Protein AF-A0A0G4HPF3-F1 (afdb_monomer_lite)

Secondary structure (DSSP, 8-state):
--------PPPHHHHHHHHHHHHT----TT--TTSTT-SHHHHHHHHHHHHHHHHTT---S-----PPPHHHHHHS-EEEEE-TTSS-EEEEETTT--EESSPPTT-PPPPTTSSSSSSS-----PPPEEGGGHHHHHHHHHHTT-EEEEEE-HHHHHHHHHHHHHHEEEEE-HHHHHHHHHHS--HHHHHHHHHHHHHHHHHHT-EEEEE--SS---IIIIISSTTTTTTS-GGGGSTTTTTT-HHHHHHH--GGG-BTTB----TT-EEEEEEETTS-HHHHHHHSTTGGGEEEEEEE--

Organism: NCBI:txid1169474

Structure (mmCIF, N/CA/C/O backbone):
data_AF-A0A0G4HPF3-F1
#
_entry.id   AF-A0A0G4HPF3-F1
#
loop_
_atom_site.group_PDB
_atom_site.id
_atom_site.type_symbol
_atom_site.label_atom_id
_atom_site.label_alt_id
_atom_site.label_comp_id
_atom_site.label_asym_id
_atom_site.label_entity_id
_atom_site.label_seq_id
_atom_site.pdbx_PDB_ins_code
_atom_site.Cartn_x
_atom_site.Cartn_y
_atom_site.Cartn_z
_atom_site.occupancy
_atom_site.B_iso_or_equiv
_atom_site.auth_seq_id
_atom_site.auth_comp_id
_atom_site.auth_asym_id
_atom_site.auth_atom_id
_atom_site.pdbx_PDB_model_num
ATOM 1 N N . MET A 1 1 ? 5.759 8.333 32.193 1.00 39.56 1 MET A N 1
ATOM 2 C CA . MET A 1 1 ? 6.885 7.792 32.974 1.00 39.56 1 MET A CA 1
ATOM 3 C C . MET A 1 1 ? 7.576 6.795 32.072 1.00 39.56 1 MET A C 1
ATOM 5 O O . MET A 1 1 ? 6.960 5.796 31.736 1.00 39.56 1 MET A O 1
ATOM 9 N N . ALA A 1 2 ? 8.732 7.171 31.527 1.00 43.84 2 ALA A N 1
ATOM 10 C CA . ALA A 1 2 ? 9.546 6.291 30.699 1.00 43.84 2 ALA A CA 1
ATOM 11 C C . ALA A 1 2 ? 10.399 5.449 31.649 1.00 43.84 2 ALA A C 1
ATOM 13 O O . ALA A 1 2 ? 11.122 6.020 32.467 1.00 43.84 2 ALA A O 1
ATOM 14 N N . ASP A 1 3 ? 10.252 4.129 31.584 1.00 49.78 3 ASP A N 1
ATOM 15 C CA . ASP A 1 3 ? 11.108 3.207 32.318 1.00 49.78 3 ASP A CA 1
ATOM 16 C C . ASP A 1 3 ? 12.519 3.314 31.744 1.00 49.78 3 ASP A C 1
ATOM 18 O O . ASP A 1 3 ? 12.764 3.006 30.580 1.00 49.78 3 ASP A O 1
ATOM 22 N N . ALA A 1 4 ? 13.431 3.834 32.560 1.00 57.44 4 ALA A N 1
ATOM 23 C CA . ALA A 1 4 ? 14.849 3.846 32.261 1.00 57.44 4 ALA A CA 1
ATOM 24 C C . ALA A 1 4 ? 15.341 2.393 32.243 1.00 57.44 4 ALA A C 1
ATOM 26 O O . ALA A 1 4 ? 15.342 1.723 33.280 1.00 57.44 4 ALA A O 1
ATOM 27 N N . GLU A 1 5 ? 15.732 1.908 31.063 1.00 59.72 5 GLU A N 1
ATOM 28 C CA . GLU A 1 5 ? 16.487 0.667 30.919 1.00 59.72 5 GLU A CA 1
ATOM 29 C C . GLU A 1 5 ? 17.757 0.795 31.761 1.00 59.72 5 GLU A C 1
ATOM 31 O O . GLU A 1 5 ? 18.614 1.639 31.513 1.00 59.72 5 GLU A O 1
ATOM 36 N N . LYS A 1 6 ? 17.829 0.008 32.835 1.00 66.44 6 LYS A N 1
ATOM 37 C CA . LYS A 1 6 ? 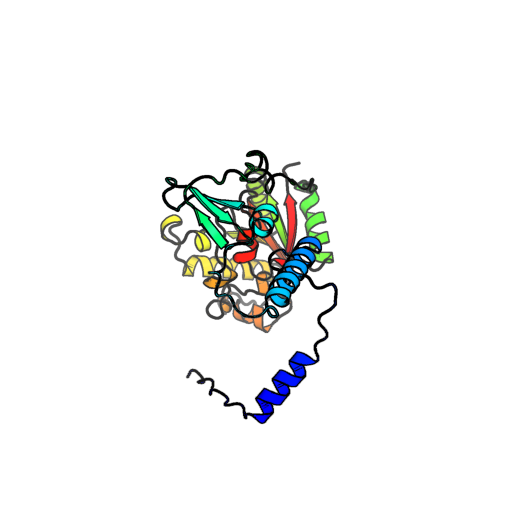19.027 -0.078 33.661 1.00 66.44 6 LYS A CA 1
ATOM 38 C C . LYS A 1 6 ? 20.061 -0.884 32.892 1.00 66.44 6 LYS A C 1
ATOM 40 O O . LYS A 1 6 ? 19.825 -2.062 32.618 1.00 66.44 6 LYS A O 1
ATOM 45 N N . ASP A 1 7 ? 21.188 -0.249 32.595 1.00 69.50 7 ASP A N 1
ATOM 46 C CA . ASP A 1 7 ? 22.378 -0.903 32.067 1.00 69.50 7 ASP A CA 1
ATOM 47 C C . ASP A 1 7 ? 22.740 -2.090 32.960 1.00 69.50 7 ASP A C 1
ATOM 49 O O . ASP A 1 7 ? 23.009 -1.956 34.157 1.00 69.50 7 ASP A O 1
ATOM 53 N N . LYS A 1 8 ? 22.661 -3.287 32.383 1.00 82.75 8 LYS A N 1
ATOM 54 C CA . LYS A 1 8 ? 22.983 -4.524 33.078 1.00 82.75 8 LYS A CA 1
ATOM 55 C C . LYS A 1 8 ? 24.488 -4.738 32.954 1.00 82.75 8 LYS A C 1
ATOM 57 O O . LYS A 1 8 ? 24.978 -5.070 31.878 1.00 82.75 8 LYS A O 1
ATOM 62 N N . GLU A 1 9 ? 25.220 -4.517 34.041 1.00 84.50 9 GLU A N 1
ATOM 63 C CA . GLU A 1 9 ? 26.639 -4.864 34.113 1.00 84.50 9 GLU A CA 1
ATOM 64 C C . GLU A 1 9 ? 26.781 -6.392 34.117 1.00 84.50 9 GLU A C 1
ATOM 66 O O . GLU A 1 9 ? 26.260 -7.071 35.002 1.00 84.50 9 GLU A O 1
ATOM 71 N N . TYR A 1 10 ? 27.454 -6.930 33.099 1.00 88.06 10 TYR A N 1
ATOM 72 C CA . TYR A 1 10 ? 27.785 -8.352 33.017 1.00 88.06 10 TYR A CA 1
ATOM 73 C C . TYR A 1 10 ? 29.064 -8.635 33.794 1.00 88.06 10 TYR A C 1
ATOM 75 O O . TYR A 1 10 ? 30.032 -7.869 33.726 1.00 88.06 10 TYR A O 1
ATOM 83 N N . THR A 1 11 ? 29.098 -9.761 34.498 1.00 94.06 11 THR A N 1
ATOM 84 C CA . THR A 1 11 ? 30.327 -10.198 35.160 1.00 94.06 11 THR A CA 1
ATOM 85 C C . THR A 1 11 ? 31.329 -10.729 34.132 1.00 94.06 11 THR A C 1
ATOM 87 O O . THR A 1 11 ? 30.982 -11.144 33.022 1.00 94.06 11 THR A O 1
ATOM 90 N N . LYS A 1 12 ? 32.615 -10.739 34.500 1.00 91.69 12 LYS A N 1
ATOM 91 C CA . LYS A 1 12 ? 33.688 -11.279 33.650 1.00 91.69 12 LYS A CA 1
ATOM 92 C C . LYS A 1 12 ? 33.416 -12.732 33.230 1.00 91.69 12 LYS A C 1
ATOM 94 O O . LYS A 1 12 ? 33.684 -13.103 32.093 1.00 91.69 12 LYS A O 1
ATOM 99 N N . GLU A 1 13 ? 32.849 -13.526 34.131 1.00 90.31 13 GLU A N 1
ATOM 100 C CA . GLU A 1 13 ? 32.517 -14.938 33.910 1.00 90.31 13 GLU A CA 1
ATOM 101 C C . GLU A 1 13 ? 31.371 -15.106 32.901 1.00 90.31 13 GLU A C 1
ATOM 103 O O . GLU A 1 13 ? 31.418 -15.994 32.049 1.00 90.31 13 GLU A O 1
ATOM 108 N N . GLU A 1 14 ? 30.372 -14.217 32.935 1.00 90.19 14 GLU A N 1
ATOM 109 C CA . GLU A 1 14 ? 29.282 -14.194 31.953 1.00 90.19 14 GLU A CA 1
ATOM 110 C C . GLU A 1 14 ? 29.792 -13.818 30.557 1.00 90.19 14 GLU A C 1
ATOM 112 O O . GLU A 1 14 ? 29.424 -14.456 29.570 1.00 90.19 14 GLU A O 1
ATOM 117 N N . LEU A 1 15 ? 30.695 -12.836 30.465 1.00 86.12 15 LEU A N 1
ATOM 118 C CA . LEU A 1 15 ? 31.333 -12.466 29.198 1.00 86.12 15 LEU A CA 1
ATOM 119 C C . LEU A 1 15 ? 32.198 -13.606 28.641 1.00 86.12 15 LEU A C 1
ATOM 121 O O . LEU A 1 15 ? 32.128 -13.901 27.446 1.00 86.12 15 LEU A O 1
ATOM 125 N N . GLU A 1 16 ? 32.967 -14.292 29.489 1.00 83.31 16 GLU A N 1
ATOM 126 C CA . GLU A 1 16 ? 33.761 -15.456 29.077 1.00 83.31 16 GLU A CA 1
ATOM 127 C C . GLU A 1 16 ? 32.873 -16.616 28.593 1.00 83.31 16 GLU A C 1
ATOM 129 O O . GLU A 1 16 ? 33.200 -17.266 27.594 1.00 83.31 16 GLU A O 1
ATOM 134 N N . ALA A 1 17 ? 31.715 -16.839 29.221 1.00 86.69 17 ALA A N 1
ATOM 135 C CA . ALA A 1 17 ? 30.741 -17.835 28.776 1.00 86.69 17 ALA A CA 1
ATOM 136 C C . ALA A 1 17 ? 30.114 -17.481 27.416 1.00 86.69 17 ALA A C 1
ATOM 138 O O . ALA A 1 17 ? 29.977 -18.357 26.558 1.00 86.69 17 ALA A O 1
ATOM 139 N N . VAL A 1 18 ? 29.796 -16.204 27.178 1.00 82.44 18 VAL A N 1
ATOM 140 C CA . VAL A 1 18 ? 29.275 -15.724 25.886 1.00 82.44 18 VAL A CA 1
ATOM 141 C C . VAL A 1 18 ? 30.318 -15.889 24.779 1.00 82.44 18 VAL A C 1
ATOM 143 O O . VAL A 1 18 ? 30.004 -16.416 23.710 1.00 82.44 18 VAL A O 1
ATOM 146 N N . VAL A 1 19 ? 31.575 -15.519 25.035 1.00 79.38 19 VAL A N 1
ATOM 147 C CA . VAL A 1 19 ? 32.674 -15.686 24.066 1.00 79.38 19 VAL A CA 1
ATOM 148 C C . VAL A 1 19 ? 32.925 -17.166 23.760 1.00 79.38 19 VAL A C 1
ATOM 150 O O . VAL A 1 19 ? 33.140 -17.532 22.602 1.00 79.38 19 VAL A O 1
ATOM 153 N N . LYS A 1 20 ? 32.846 -18.039 24.771 1.00 78.94 20 LYS A N 1
ATOM 154 C CA . LYS A 1 20 ? 32.985 -19.492 24.597 1.00 78.94 20 LYS A CA 1
ATOM 155 C C . LYS A 1 20 ? 31.805 -20.115 23.840 1.00 78.94 20 LYS A C 1
ATOM 157 O O . LYS A 1 20 ? 32.002 -21.067 23.091 1.00 78.94 20 LYS A O 1
ATOM 162 N N . GLY A 1 21 ? 30.597 -19.570 23.992 1.00 76.56 21 GLY A N 1
ATOM 163 C CA . GLY A 1 21 ? 29.430 -19.957 23.194 1.00 76.56 21 GLY A CA 1
ATOM 164 C C . GLY A 1 21 ? 29.550 -19.525 21.730 1.00 76.56 21 GLY A C 1
ATOM 165 O O . GLY A 1 21 ? 29.227 -20.294 20.827 1.00 76.56 21 GLY A O 1
ATOM 166 N N . LEU A 1 22 ? 30.090 -18.328 21.485 1.00 71.44 22 LEU A 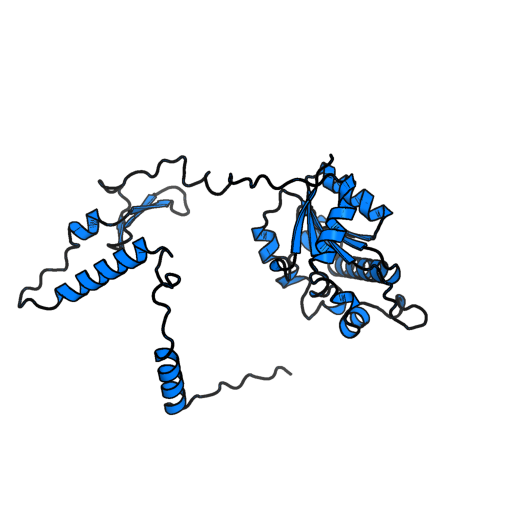N 1
ATOM 167 C CA . LEU A 1 22 ? 30.301 -17.801 20.134 1.00 71.44 22 LEU A CA 1
ATOM 168 C C . LEU A 1 22 ? 31.415 -18.528 19.371 1.00 71.44 22 LEU A C 1
ATOM 170 O O . LEU A 1 22 ? 31.311 -18.682 18.157 1.00 71.44 22 LEU A O 1
ATOM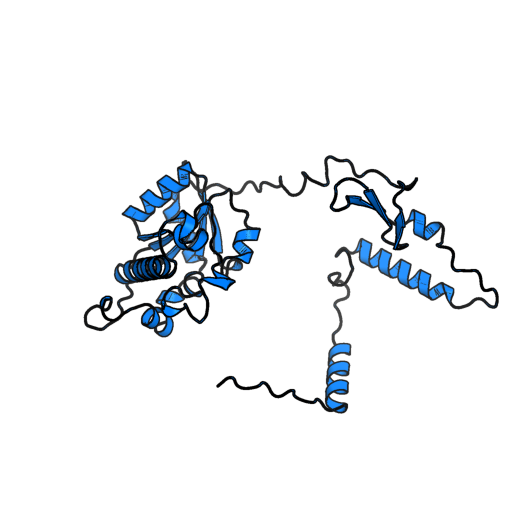 174 N N . SER A 1 23 ? 32.454 -19.016 20.054 1.00 64.12 23 SER A N 1
ATOM 175 C CA . SER A 1 23 ? 33.528 -19.792 19.416 1.00 64.12 23 SER A CA 1
ATOM 176 C C . SER A 1 23 ? 33.135 -21.235 19.071 1.00 64.12 23 SER A C 1
ATOM 178 O O . SER A 1 23 ? 33.815 -21.871 18.267 1.00 64.12 23 SER A O 1
ATOM 180 N N . GLY A 1 24 ? 32.025 -21.739 19.627 1.00 61.44 24 GLY A N 1
ATOM 181 C CA . GLY A 1 24 ? 31.443 -23.045 19.300 1.00 61.44 24 GLY A CA 1
ATOM 182 C C . GLY A 1 24 ? 30.504 -23.049 18.088 1.00 61.44 24 GLY A C 1
ATOM 183 O O . GLY A 1 24 ? 30.111 -24.123 17.633 1.00 61.44 24 GLY A O 1
ATOM 184 N N . LEU A 1 25 ? 30.148 -21.879 17.544 1.00 58.38 25 LEU A N 1
ATOM 185 C CA . LEU A 1 25 ? 29.399 -21.779 16.291 1.00 58.38 25 LEU A CA 1
ATOM 186 C C . LEU A 1 25 ? 30.317 -22.185 15.135 1.00 58.38 25 LEU A C 1
ATOM 188 O O . LEU A 1 25 ? 31.125 -21.392 14.649 1.00 58.38 25 LEU A O 1
ATOM 192 N N . GLN A 1 26 ? 30.194 -23.441 14.701 1.00 49.72 26 GLN A N 1
ATOM 193 C CA . GLN A 1 26 ? 30.779 -23.903 13.448 1.00 49.72 26 GLN A CA 1
ATOM 194 C C . GLN A 1 26 ? 30.206 -23.053 12.314 1.00 49.72 26 GLN A C 1
ATOM 196 O O . GLN A 1 26 ? 29.041 -23.182 11.946 1.00 49.72 26 GLN A O 1
ATOM 201 N N . VAL A 1 27 ? 31.030 -22.147 11.792 1.00 51.59 27 VAL A N 1
ATOM 202 C CA . VAL A 1 27 ? 30.718 -21.410 10.571 1.00 51.59 27 VAL A CA 1
ATOM 203 C C . VAL A 1 27 ? 30.725 -22.431 9.444 1.00 51.59 27 VAL A C 1
ATOM 205 O O . VAL A 1 27 ? 31.729 -23.114 9.225 1.00 51.59 27 VAL A O 1
ATOM 208 N N . ASP A 1 28 ? 29.580 -22.570 8.786 1.00 54.59 28 ASP A N 1
ATOM 209 C CA . ASP A 1 28 ? 29.401 -23.500 7.684 1.00 54.59 28 ASP A CA 1
ATOM 210 C C . ASP A 1 28 ? 30.482 -23.231 6.629 1.00 54.59 28 ASP A C 1
ATOM 212 O O . ASP A 1 28 ? 30.730 -22.085 6.246 1.00 54.59 28 ASP A O 1
ATOM 216 N N . THR A 1 29 ? 31.182 -24.270 6.175 1.00 56.56 29 THR A N 1
ATOM 217 C CA . THR A 1 29 ? 32.432 -24.121 5.395 1.00 56.56 29 THR A CA 1
ATOM 218 C C . THR A 1 29 ? 32.209 -23.524 3.996 1.00 56.56 29 THR A C 1
ATOM 220 O O . THR A 1 29 ? 33.168 -23.281 3.263 1.00 56.56 29 THR A O 1
ATOM 223 N N . ASN A 1 30 ? 30.947 -23.267 3.644 1.00 61.50 30 ASN A N 1
ATOM 224 C CA . ASN A 1 30 ? 30.488 -22.661 2.398 1.00 61.50 30 ASN A CA 1
ATOM 225 C C . ASN A 1 30 ? 29.719 -21.339 2.601 1.00 61.50 30 ASN A C 1
ATOM 227 O O . ASN A 1 30 ? 29.130 -20.838 1.642 1.00 61.50 30 ASN A O 1
ATOM 231 N N . ASP A 1 31 ? 29.702 -20.765 3.807 1.00 60.19 31 ASP A N 1
ATOM 232 C CA . ASP A 1 31 ? 29.085 -19.458 4.038 1.00 60.19 31 ASP A CA 1
ATOM 233 C C . ASP A 1 31 ? 30.059 -18.321 3.672 1.00 60.19 31 ASP A C 1
ATOM 235 O O . ASP A 1 31 ? 30.939 -17.929 4.442 1.00 60.19 31 ASP A O 1
ATOM 239 N N . TYR A 1 32 ? 29.906 -17.795 2.453 1.00 62.38 32 TYR A N 1
ATOM 240 C CA . TYR A 1 32 ? 30.705 -16.688 1.915 1.00 62.38 32 TYR A CA 1
ATOM 241 C C . TYR A 1 32 ? 30.096 -15.307 2.199 1.00 62.38 32 TYR A C 1
ATOM 243 O O . TYR A 1 32 ? 30.615 -14.305 1.699 1.00 62.38 32 TYR A O 1
ATOM 251 N N . SER A 1 33 ? 29.031 -15.230 3.011 1.00 61.66 33 SER A N 1
ATOM 252 C CA . SER A 1 33 ? 28.364 -13.967 3.376 1.00 61.66 33 SER A CA 1
ATOM 253 C C . SER A 1 33 ? 29.286 -12.979 4.098 1.00 61.66 33 SER A C 1
ATOM 255 O O . SER A 1 33 ? 29.032 -11.777 4.092 1.00 61.66 33 SER A O 1
ATOM 257 N N . LYS A 1 34 ? 30.381 -13.478 4.686 1.00 61.66 34 LYS A N 1
ATOM 258 C CA . LYS A 1 34 ? 31.416 -12.671 5.346 1.00 61.66 34 LYS A CA 1
ATOM 259 C C . LYS A 1 34 ? 32.584 -12.270 4.440 1.00 61.66 34 LYS A C 1
ATOM 261 O O . LYS A 1 34 ? 33.408 -11.471 4.873 1.00 61.66 34 LYS A O 1
ATOM 266 N N . SER A 1 35 ? 32.680 -12.811 3.222 1.00 59.72 35 SER A N 1
ATOM 267 C CA . SER A 1 35 ? 33.681 -12.356 2.245 1.00 59.72 35 SER A CA 1
ATOM 268 C C . SER A 1 35 ? 33.201 -11.063 1.599 1.00 59.72 35 SER A C 1
ATOM 270 O O . SER A 1 35 ? 32.006 -10.919 1.320 1.00 59.72 35 SER A O 1
ATOM 272 N N . LEU A 1 36 ? 34.111 -10.129 1.326 1.00 52.97 36 LEU A N 1
ATOM 273 C CA . LEU A 1 36 ? 33.748 -8.763 0.928 1.00 52.97 36 LEU A CA 1
ATOM 274 C C . LEU A 1 36 ? 33.029 -8.681 -0.435 1.00 52.97 36 LEU A C 1
ATOM 276 O O . LEU A 1 36 ? 32.535 -7.619 -0.802 1.00 52.97 36 LEU A O 1
ATOM 280 N N . GLY A 1 37 ? 32.944 -9.793 -1.175 1.00 57.38 37 GLY A N 1
ATOM 281 C CA . GLY A 1 37 ? 32.249 -9.879 -2.462 1.00 57.38 37 GLY A CA 1
ATOM 282 C C . GLY A 1 37 ? 31.370 -11.115 -2.670 1.00 57.38 37 GLY A C 1
ATOM 283 O O . GLY A 1 37 ? 31.047 -11.425 -3.816 1.00 57.38 37 GLY A O 1
ATOM 284 N N . GLY A 1 38 ? 31.002 -11.839 -1.605 1.00 65.38 38 GLY A N 1
ATOM 285 C CA . GLY A 1 38 ? 29.926 -12.848 -1.611 1.00 65.38 38 GLY A CA 1
ATOM 286 C C . GLY A 1 38 ? 30.090 -14.069 -2.533 1.00 65.38 38 GLY A C 1
ATOM 287 O O . GLY A 1 38 ? 29.173 -14.883 -2.627 1.00 65.38 38 GLY A O 1
ATOM 288 N N . SER A 1 39 ? 31.224 -14.226 -3.223 1.00 72.75 39 SER A N 1
ATOM 289 C CA . SER A 1 39 ? 31.467 -15.312 -4.180 1.00 72.75 39 SER A CA 1
ATOM 290 C C . SER A 1 39 ? 32.628 -16.209 -3.750 1.00 72.75 39 SER A C 1
ATOM 292 O O . SER A 1 39 ? 33.629 -15.757 -3.193 1.00 72.75 39 SER A O 1
ATOM 294 N N . LYS A 1 40 ? 32.522 -17.503 -4.079 1.00 74.94 40 LYS A N 1
ATOM 295 C CA . LYS A 1 40 ? 33.533 -18.528 -3.767 1.00 74.94 40 LYS A CA 1
ATOM 296 C C . LYS A 1 40 ? 34.931 -18.174 -4.291 1.00 74.94 40 LYS A C 1
ATOM 298 O O . LYS A 1 40 ? 35.923 -18.450 -3.625 1.00 74.94 40 LYS A O 1
ATOM 303 N N . GLN A 1 41 ? 35.005 -17.549 -5.466 1.00 72.50 41 GLN A N 1
ATOM 304 C CA . GLN A 1 41 ? 36.268 -17.159 -6.092 1.00 72.50 41 GLN A CA 1
ATOM 305 C C . GLN A 1 41 ? 36.940 -15.995 -5.349 1.00 72.50 41 GLN A C 1
ATOM 307 O O . GLN A 1 41 ? 38.149 -16.017 -5.144 1.00 72.50 41 GLN A O 1
ATOM 312 N N . MET A 1 42 ? 36.169 -15.015 -4.862 1.00 69.75 42 MET A N 1
ATOM 313 C CA . MET A 1 42 ? 36.728 -13.930 -4.047 1.00 69.75 42 MET A CA 1
ATOM 314 C C . MET A 1 42 ? 37.184 -14.413 -2.670 1.00 69.75 42 MET A C 1
ATOM 316 O O . MET A 1 42 ? 38.246 -14.001 -2.217 1.00 69.75 42 MET A O 1
ATOM 320 N N . ALA A 1 43 ? 36.456 -15.343 -2.046 1.00 75.69 43 ALA A N 1
ATOM 321 C CA . ALA A 1 43 ? 36.880 -15.951 -0.786 1.00 75.69 43 ALA A CA 1
ATOM 322 C C . ALA A 1 43 ? 38.186 -16.763 -0.924 1.00 75.69 43 ALA A C 1
ATOM 324 O O . ALA A 1 43 ? 39.016 -16.764 -0.015 1.00 75.69 43 ALA A O 1
ATOM 325 N N . GLN A 1 44 ? 38.400 -17.429 -2.067 1.00 75.69 44 GLN A N 1
ATOM 326 C CA . GLN A 1 44 ? 39.678 -18.084 -2.373 1.00 75.69 44 GLN A CA 1
ATOM 327 C C . GLN A 1 44 ? 40.809 -17.061 -2.539 1.00 75.69 44 GLN A C 1
ATOM 329 O O . GLN A 1 44 ? 41.857 -17.228 -1.920 1.00 75.69 44 GLN A O 1
ATOM 334 N N . ASN A 1 45 ? 40.572 -15.966 -3.266 1.00 72.62 45 ASN A N 1
ATOM 335 C CA . ASN A 1 45 ? 41.562 -14.900 -3.443 1.00 72.62 45 ASN A CA 1
ATOM 336 C C . ASN A 1 45 ? 41.918 -14.199 -2.116 1.00 72.62 45 ASN A C 1
ATOM 338 O O . ASN A 1 45 ? 43.087 -13.908 -1.869 1.00 72.62 45 ASN A O 1
ATOM 342 N N . GLU A 1 46 ? 40.937 -13.949 -1.239 1.00 75.38 46 GLU A N 1
ATOM 343 C CA . GLU A 1 46 ? 41.169 -13.400 0.107 1.00 75.38 46 GLU A CA 1
ATOM 344 C C . GLU A 1 46 ? 42.010 -14.350 0.967 1.00 75.38 46 GLU A C 1
ATOM 346 O O . GLU A 1 46 ? 42.924 -13.908 1.667 1.00 75.38 46 GLU A O 1
ATOM 351 N N . LYS A 1 47 ? 41.743 -15.660 0.887 1.00 80.69 47 LYS A N 1
ATOM 352 C CA . LYS A 1 47 ? 42.520 -16.677 1.602 1.00 80.69 47 LYS A CA 1
ATOM 353 C C . LYS A 1 47 ? 43.963 -16.747 1.098 1.00 80.69 47 LYS A C 1
ATOM 355 O O . LYS A 1 47 ? 44.883 -16.726 1.909 1.00 80.69 47 LYS A O 1
ATOM 360 N N . GLU A 1 48 ? 44.165 -16.770 -0.218 1.00 75.19 48 GLU A N 1
ATOM 361 C CA . GLU A 1 48 ? 45.502 -16.755 -0.827 1.00 75.19 48 GLU A CA 1
ATOM 362 C C . GLU A 1 48 ? 46.286 -15.492 -0.454 1.00 75.19 48 GLU A C 1
ATOM 364 O O . GLU A 1 48 ? 47.486 -15.560 -0.185 1.00 75.19 48 GLU A O 1
ATOM 369 N N . PHE A 1 49 ? 45.611 -14.343 -0.377 1.00 71.31 49 PHE A N 1
ATOM 370 C CA . PHE A 1 49 ? 46.218 -13.095 0.074 1.00 71.31 49 PHE A CA 1
ATOM 371 C C . PHE A 1 49 ? 46.608 -13.140 1.558 1.00 71.31 49 PHE A C 1
ATOM 373 O O . PHE A 1 49 ? 47.722 -12.754 1.916 1.00 71.31 49 PHE A O 1
ATOM 380 N N . ALA A 1 50 ? 45.722 -13.644 2.423 1.00 76.62 50 ALA A N 1
ATOM 381 C CA . ALA A 1 50 ? 45.998 -13.803 3.849 1.00 76.62 50 ALA A CA 1
ATOM 382 C C . ALA A 1 50 ? 47.167 -14.768 4.111 1.00 76.62 50 ALA A C 1
ATOM 384 O O . ALA A 1 50 ? 47.986 -14.517 4.999 1.00 76.62 50 ALA A O 1
ATOM 385 N N . ASP A 1 51 ? 47.278 -15.838 3.324 1.00 75.38 51 ASP A N 1
ATOM 386 C CA . ASP A 1 51 ? 48.394 -16.781 3.408 1.00 75.38 51 ASP A CA 1
ATOM 387 C C . ASP A 1 51 ? 49.703 -16.151 2.894 1.00 75.38 51 ASP A C 1
ATOM 389 O O . ASP A 1 51 ? 50.747 -16.315 3.531 1.00 75.38 51 ASP A O 1
ATOM 393 N N . MET A 1 52 ? 49.655 -15.331 1.833 1.00 67.88 52 MET A N 1
ATOM 394 C CA . MET A 1 52 ? 50.809 -14.537 1.379 1.00 67.88 52 MET A CA 1
ATOM 395 C C . MET A 1 52 ? 51.292 -13.546 2.449 1.00 67.88 52 MET A C 1
ATOM 397 O O . MET A 1 52 ? 52.494 -13.429 2.679 1.00 67.88 52 MET A O 1
ATOM 401 N N . ALA A 1 53 ? 50.371 -12.873 3.144 1.00 70.56 53 ALA A N 1
ATOM 402 C CA . ALA A 1 53 ? 50.706 -11.942 4.222 1.00 70.56 53 ALA A CA 1
ATOM 403 C C . ALA A 1 53 ? 51.331 -12.646 5.442 1.00 70.56 53 ALA A C 1
ATOM 405 O O . ALA A 1 53 ? 52.190 -12.076 6.112 1.00 70.56 53 ALA A O 1
ATOM 406 N N . LYS A 1 54 ? 50.942 -13.899 5.720 1.00 73.12 54 LYS A N 1
ATOM 407 C CA . LYS A 1 54 ? 51.507 -14.701 6.820 1.00 73.12 54 LYS A CA 1
ATOM 408 C C . LYS A 1 54 ? 52.898 -15.258 6.520 1.00 73.12 54 LYS A C 1
ATOM 410 O O . LYS A 1 54 ? 53.675 -15.446 7.455 1.00 73.12 54 LYS A O 1
ATOM 415 N N . MET A 1 55 ? 53.231 -15.521 5.255 1.00 59.91 55 MET A N 1
ATOM 416 C CA . MET A 1 55 ? 54.554 -16.046 4.888 1.00 59.91 55 MET A CA 1
ATOM 417 C C . MET A 1 55 ? 55.674 -14.993 4.918 1.00 59.91 55 MET A C 1
ATOM 419 O O . MET A 1 55 ? 56.840 -15.367 4.949 1.00 59.91 55 MET A O 1
ATOM 423 N N . GLY A 1 56 ? 55.355 -13.697 5.012 1.00 55.75 56 GLY A N 1
ATOM 424 C CA . GLY A 1 56 ? 56.349 -12.619 5.128 1.00 55.75 56 GLY A CA 1
ATOM 425 C C . GLY A 1 56 ? 57.028 -12.473 6.502 1.00 55.75 56 GLY A C 1
ATOM 426 O O . GLY A 1 56 ? 57.734 -11.496 6.720 1.00 55.75 56 GLY A O 1
ATOM 427 N N . GLY A 1 57 ? 56.796 -13.390 7.452 1.00 52.69 57 GLY A N 1
ATOM 428 C CA . GLY A 1 57 ? 57.204 -13.239 8.858 1.00 52.69 57 GLY A CA 1
ATOM 429 C C . GLY A 1 57 ? 58.460 -13.996 9.310 1.00 52.69 57 GLY A C 1
ATOM 430 O O . GLY A 1 57 ? 58.739 -14.008 10.507 1.00 52.69 57 GLY A O 1
ATOM 431 N N . LYS A 1 58 ? 59.199 -14.663 8.416 1.00 56.56 58 LYS A N 1
ATOM 432 C CA . LYS A 1 58 ? 60.420 -15.407 8.781 1.00 56.56 58 LYS A CA 1
ATOM 433 C C . LYS A 1 58 ? 61.520 -15.260 7.732 1.00 56.56 58 LYS A C 1
ATOM 435 O O . LYS A 1 58 ? 61.866 -16.240 7.092 1.00 56.56 58 LYS A O 1
ATOM 440 N N . GLU A 1 59 ? 62.096 -14.071 7.603 1.00 48.59 59 GLU A N 1
ATOM 441 C CA . GLU A 1 59 ? 63.495 -13.937 7.180 1.00 48.59 59 GLU A CA 1
ATOM 442 C C . GLU A 1 59 ? 64.166 -12.798 7.952 1.00 48.59 59 GLU A C 1
ATOM 444 O O . GLU A 1 59 ? 63.595 -11.730 8.180 1.00 48.59 59 GLU A O 1
ATOM 449 N N . ASP A 1 60 ? 65.371 -13.102 8.418 1.00 51.09 60 ASP A N 1
ATOM 450 C CA . ASP A 1 60 ? 66.223 -12.269 9.244 1.00 51.09 60 ASP A CA 1
ATOM 451 C C . ASP A 1 60 ? 66.670 -10.992 8.510 1.00 51.09 60 ASP A C 1
ATOM 453 O O . ASP A 1 60 ? 67.226 -11.035 7.418 1.00 51.09 60 ASP A O 1
ATOM 457 N N . GLY A 1 61 ? 66.505 -9.845 9.174 1.00 53.25 61 GLY A N 1
ATOM 458 C CA . GLY A 1 61 ? 67.464 -8.742 9.101 1.00 53.25 61 GLY A CA 1
ATOM 459 C C . GLY A 1 61 ? 67.641 -8.005 7.769 1.00 53.25 61 GLY A C 1
ATOM 460 O O . GLY A 1 61 ? 68.757 -7.934 7.269 1.00 53.25 61 GLY A O 1
ATOM 461 N N . ALA A 1 62 ? 66.608 -7.319 7.277 1.00 47.75 62 ALA A N 1
ATOM 462 C CA . ALA A 1 62 ? 66.768 -6.049 6.558 1.00 47.75 62 ALA A CA 1
ATOM 463 C C . ALA A 1 62 ? 65.429 -5.303 6.513 1.00 47.75 62 ALA A C 1
ATOM 465 O O . ALA A 1 62 ? 64.462 -5.777 5.924 1.00 47.75 62 ALA A O 1
ATOM 466 N N . THR A 1 63 ? 65.370 -4.115 7.115 1.00 51.78 63 THR A N 1
ATOM 467 C CA . THR A 1 63 ? 64.221 -3.205 7.029 1.00 51.78 63 THR A CA 1
ATOM 468 C C . THR A 1 63 ? 64.116 -2.644 5.607 1.00 51.78 63 THR A C 1
ATOM 470 O O . THR A 1 63 ? 64.501 -1.507 5.345 1.00 51.78 63 THR A O 1
ATOM 473 N N . GLN A 1 64 ? 63.620 -3.441 4.663 1.00 51.44 64 GLN A N 1
ATOM 474 C CA . GLN A 1 64 ? 63.096 -2.914 3.410 1.00 51.44 64 GLN A CA 1
ATOM 475 C C . GLN A 1 64 ? 61.723 -2.318 3.716 1.00 51.44 64 GLN A C 1
ATOM 477 O O . GLN A 1 64 ? 60.808 -3.019 4.145 1.00 51.44 64 GLN A O 1
ATOM 482 N N . GLN A 1 65 ? 61.594 -0.999 3.548 1.00 48.47 65 GLN A N 1
ATOM 483 C CA . GLN A 1 65 ? 60.295 -0.330 3.518 1.00 48.47 65 GLN A CA 1
ATOM 484 C C . GLN A 1 65 ? 59.375 -1.118 2.584 1.00 48.47 65 GLN A C 1
ATOM 486 O O . GLN A 1 65 ? 59.730 -1.343 1.429 1.00 48.47 65 GLN A O 1
ATOM 491 N N . GLY A 1 66 ? 58.244 -1.582 3.123 1.00 52.34 66 GLY A N 1
ATOM 492 C CA . GLY A 1 66 ? 57.320 -2.501 2.467 1.00 52.34 66 GLY A CA 1
ATOM 493 C C . GLY A 1 66 ? 56.830 -1.966 1.129 1.00 52.34 66 GLY A C 1
ATOM 494 O O . GLY A 1 66 ? 55.845 -1.234 1.063 1.00 52.34 66 GLY A O 1
ATOM 495 N N . GLY A 1 67 ? 57.531 -2.342 0.064 1.00 63.62 67 GLY A N 1
ATOM 496 C CA . GLY A 1 67 ? 57.085 -2.149 -1.300 1.00 63.62 67 GLY A CA 1
ATOM 497 C C . GLY A 1 67 ? 55.894 -3.058 -1.561 1.00 63.62 67 GLY A C 1
ATOM 498 O O . GLY A 1 67 ? 55.899 -4.241 -1.216 1.00 63.62 67 GLY A O 1
ATOM 499 N N . VAL A 1 68 ? 54.857 -2.503 -2.174 1.00 71.81 68 VAL A N 1
ATOM 500 C CA . VAL A 1 68 ? 53.767 -3.293 -2.735 1.00 71.81 68 VAL A CA 1
ATOM 501 C C . VAL A 1 68 ? 54.370 -4.276 -3.739 1.00 71.81 68 VAL A C 1
ATOM 503 O O . VAL A 1 68 ? 55.038 -3.864 -4.684 1.00 71.81 68 VAL A O 1
ATOM 506 N N . SER A 1 69 ? 54.157 -5.578 -3.535 1.00 78.12 69 SER A N 1
ATOM 507 C CA . SER A 1 69 ? 54.682 -6.577 -4.467 1.00 78.12 69 SER A CA 1
ATOM 508 C C . SER A 1 69 ? 54.062 -6.388 -5.858 1.00 78.12 69 SER A C 1
ATOM 510 O O . SER A 1 69 ? 52.855 -6.165 -5.985 1.00 78.12 69 SER A O 1
ATOM 512 N N . GLU A 1 70 ? 54.865 -6.518 -6.917 1.00 78.81 70 GLU A N 1
ATOM 513 C CA . GLU A 1 70 ? 54.402 -6.375 -8.307 1.00 78.81 70 GLU A CA 1
ATOM 514 C C . GLU A 1 70 ? 53.273 -7.371 -8.641 1.00 78.81 70 GLU A C 1
ATOM 516 O O . GLU A 1 70 ? 52.365 -7.087 -9.422 1.00 78.81 70 GLU A O 1
ATOM 521 N N . LYS A 1 71 ? 53.276 -8.533 -7.978 1.00 80.25 71 LYS A N 1
ATOM 522 C CA . LYS A 1 71 ? 52.221 -9.544 -8.094 1.00 80.25 71 LYS A CA 1
ATOM 523 C C . LYS A 1 71 ? 50.886 -9.042 -7.537 1.00 80.25 71 LYS A C 1
ATOM 525 O O . LYS A 1 71 ? 49.850 -9.274 -8.155 1.00 80.25 71 LYS A O 1
ATOM 530 N N . SER A 1 72 ? 50.904 -8.306 -6.424 1.00 80.69 72 SER A N 1
ATOM 531 C CA . SER A 1 72 ? 49.697 -7.703 -5.850 1.00 80.69 72 SER A CA 1
ATOM 532 C C . SER A 1 72 ? 49.073 -6.675 -6.794 1.00 80.69 72 SER A C 1
ATOM 534 O O . SER A 1 72 ? 47.852 -6.630 -6.878 1.00 80.69 72 SER A O 1
ATOM 536 N N . LEU A 1 73 ? 49.887 -5.901 -7.526 1.00 81.38 73 LEU A N 1
ATOM 537 C CA . LEU A 1 73 ? 49.418 -4.928 -8.527 1.00 81.38 73 LEU A CA 1
ATOM 538 C C . LEU A 1 73 ? 48.802 -5.590 -9.769 1.00 81.38 73 LEU A C 1
ATOM 540 O O . LEU A 1 73 ? 47.909 -5.015 -10.381 1.00 81.38 73 LEU A O 1
ATOM 544 N N . LYS A 1 74 ? 49.256 -6.794 -10.139 1.00 84.44 74 LYS A N 1
ATOM 545 C CA . LYS A 1 74 ? 48.730 -7.542 -11.297 1.00 84.44 74 LYS A CA 1
ATOM 546 C C . LYS A 1 74 ? 47.466 -8.347 -10.981 1.00 84.44 74 LYS A C 1
ATOM 548 O O . LYS A 1 74 ? 46.644 -8.535 -11.868 1.00 84.44 74 LYS A O 1
ATOM 553 N N . CYS A 1 75 ? 47.310 -8.836 -9.750 1.00 86.56 75 CYS A N 1
ATOM 554 C CA . CYS A 1 75 ? 46.161 -9.669 -9.370 1.00 86.56 75 CYS A CA 1
ATOM 555 C C . CYS A 1 75 ? 44.916 -8.870 -8.955 1.00 86.56 75 CYS A C 1
ATOM 557 O O . CYS A 1 75 ? 43.831 -9.445 -8.854 1.00 86.56 75 CYS A O 1
ATOM 559 N N . GLY A 1 76 ? 45.062 -7.583 -8.639 1.00 85.19 76 GLY A N 1
ATOM 560 C CA . GLY A 1 76 ? 43.940 -6.758 -8.207 1.00 85.19 76 GLY A CA 1
ATOM 561 C C . GLY A 1 76 ? 43.191 -6.115 -9.365 1.00 85.19 76 GLY A C 1
ATOM 562 O O . GLY A 1 76 ? 43.623 -6.119 -10.515 1.00 85.19 76 GLY A O 1
ATOM 563 N N . LYS A 1 77 ? 42.023 -5.571 -9.034 1.00 91.88 77 LYS A N 1
ATOM 564 C CA . LYS A 1 77 ? 41.176 -4.818 -9.951 1.00 91.88 77 LYS A CA 1
ATOM 565 C C . LYS A 1 77 ? 41.118 -3.373 -9.482 1.00 91.88 77 LYS A C 1
ATOM 567 O O . LYS A 1 77 ? 40.963 -3.089 -8.291 1.00 91.88 77 LYS A O 1
ATOM 572 N N . TRP A 1 78 ? 41.212 -2.469 -10.439 1.00 94.19 78 TRP A N 1
ATOM 573 C CA . TRP A 1 78 ? 41.020 -1.047 -10.226 1.00 94.19 78 TRP A CA 1
ATOM 574 C C . TRP A 1 78 ? 39.546 -0.673 -10.371 1.00 94.19 78 TRP A C 1
ATOM 576 O O . TRP A 1 78 ? 38.874 -1.089 -11.314 1.00 94.19 78 TRP A O 1
ATOM 586 N N . TYR A 1 79 ? 39.060 0.148 -9.449 1.00 92.38 79 TYR A N 1
ATOM 587 C CA . TYR A 1 79 ? 37.713 0.708 -9.465 1.00 92.38 79 TYR A CA 1
ATOM 588 C C . TYR A 1 79 ? 37.795 2.196 -9.775 1.00 92.38 79 TYR A C 1
ATOM 590 O O . TYR A 1 79 ? 38.630 2.892 -9.200 1.00 92.38 79 TYR A O 1
ATOM 598 N N . LYS A 1 80 ? 36.936 2.676 -10.675 1.00 94.25 80 LYS A N 1
ATOM 599 C CA . LYS A 1 80 ? 36.874 4.076 -11.105 1.00 94.25 80 LYS A CA 1
ATOM 600 C C . LYS A 1 80 ? 35.670 4.747 -10.457 1.00 94.25 80 LYS A C 1
ATOM 602 O O . LYS A 1 80 ? 34.538 4.319 -10.663 1.00 94.25 80 LYS A O 1
ATOM 607 N N . PHE A 1 81 ? 35.918 5.809 -9.704 1.00 92.25 81 PHE A N 1
ATOM 608 C CA . PHE A 1 81 ? 34.890 6.630 -9.072 1.00 92.25 81 PHE A CA 1
ATOM 609 C C . PHE A 1 81 ? 34.961 8.045 -9.618 1.00 92.25 81 PHE A C 1
ATOM 611 O O . PHE A 1 81 ? 36.048 8.576 -9.826 1.00 92.25 81 PHE A O 1
ATOM 618 N N . LEU A 1 82 ? 33.810 8.669 -9.826 1.00 91.38 82 LEU A N 1
ATOM 619 C CA . LEU A 1 82 ? 33.729 10.089 -10.139 1.00 91.38 82 LEU A CA 1
ATOM 620 C C . LEU A 1 82 ? 33.494 10.857 -8.835 1.00 91.38 82 LEU A C 1
ATOM 622 O O . LEU A 1 82 ? 32.644 10.468 -8.032 1.00 91.38 82 LEU A O 1
ATOM 626 N N . ASN A 1 83 ? 34.261 11.920 -8.590 1.00 86.88 83 ASN A N 1
ATOM 627 C CA . ASN A 1 83 ? 34.046 12.761 -7.413 1.00 86.88 83 ASN A CA 1
ATOM 628 C C . ASN A 1 83 ? 32.654 13.427 -7.444 1.00 86.88 83 ASN A C 1
ATOM 630 O O . ASN A 1 83 ? 32.028 13.556 -8.494 1.00 86.88 83 ASN A O 1
ATOM 634 N N . ALA A 1 84 ? 32.181 13.917 -6.294 1.00 84.38 84 ALA A N 1
ATOM 635 C CA . ALA A 1 84 ? 30.851 14.531 -6.173 1.00 84.38 84 ALA A CA 1
ATOM 636 C C . ALA A 1 84 ? 30.625 15.742 -7.102 1.00 84.38 84 ALA A C 1
ATOM 638 O O . ALA A 1 84 ? 29.490 16.099 -7.393 1.00 84.38 84 ALA A O 1
ATOM 639 N N . GLN A 1 85 ? 31.703 16.382 -7.560 1.00 88.00 85 GLN A N 1
ATOM 640 C CA . GLN A 1 85 ? 31.652 17.524 -8.471 1.00 88.00 85 GLN A CA 1
ATOM 641 C C . GLN A 1 85 ? 31.616 17.120 -9.951 1.00 88.00 85 GLN A C 1
ATOM 643 O O . GLN A 1 85 ? 31.435 17.987 -10.801 1.00 88.00 85 GLN A O 1
ATOM 648 N N . GLY A 1 86 ? 31.815 15.842 -10.281 1.00 89.50 86 GLY A N 1
ATOM 649 C CA . GLY A 1 86 ? 31.874 15.383 -11.668 1.00 89.50 86 GLY A CA 1
ATOM 650 C C . GLY A 1 86 ? 33.143 15.792 -12.425 1.00 89.50 86 GLY A C 1
ATOM 651 O O . GLY A 1 86 ? 33.176 15.699 -13.646 1.00 89.50 86 GLY A O 1
ATOM 652 N N . THR A 1 87 ? 34.177 16.271 -11.730 1.00 92.94 87 THR A N 1
ATOM 653 C CA . THR A 1 87 ? 35.364 16.904 -12.330 1.00 92.94 87 THR A CA 1
ATOM 654 C C . THR A 1 87 ? 36.610 16.026 -12.333 1.00 92.94 87 THR A C 1
ATOM 656 O O . THR A 1 87 ? 37.529 16.288 -13.105 1.00 92.94 87 THR A O 1
ATOM 659 N N . CYS A 1 88 ? 36.679 15.005 -11.476 1.00 91.94 88 CYS A N 1
ATOM 660 C CA . CYS A 1 88 ? 37.879 14.189 -11.309 1.00 91.94 88 CYS A CA 1
ATOM 661 C C . CYS A 1 88 ? 37.523 12.719 -11.081 1.00 91.94 88 CYS A C 1
ATOM 663 O O . CYS A 1 88 ? 36.646 12.406 -10.270 1.00 91.94 88 CYS A O 1
ATOM 665 N N . PHE A 1 89 ? 38.234 11.829 -11.776 1.00 94.31 89 PHE A N 1
ATOM 666 C CA . PHE A 1 89 ? 38.167 10.395 -11.531 1.00 94.31 89 PHE A CA 1
ATOM 667 C C . PHE A 1 89 ? 39.206 9.981 -10.486 1.00 94.31 89 PHE A C 1
ATOM 669 O O . PHE A 1 89 ? 40.362 10.393 -10.542 1.00 94.31 89 PHE A O 1
ATOM 676 N N . LEU A 1 90 ? 38.784 9.137 -9.551 1.00 95.75 90 LEU A N 1
ATOM 677 C CA . LEU A 1 90 ? 39.634 8.464 -8.578 1.00 95.75 90 LEU A CA 1
ATOM 678 C C . LEU A 1 90 ? 39.693 6.978 -8.922 1.00 95.75 90 LEU A C 1
ATOM 680 O O . LEU A 1 90 ? 38.652 6.340 -9.094 1.00 95.75 90 LEU A O 1
ATOM 684 N N . TYR A 1 91 ? 40.904 6.435 -8.995 1.00 95.56 91 TYR A N 1
ATOM 685 C CA . TYR A 1 91 ? 41.145 5.014 -9.211 1.00 95.56 91 TYR A CA 1
ATOM 686 C C . TYR A 1 91 ? 41.599 4.385 -7.901 1.00 95.56 91 TYR A C 1
ATOM 688 O O . TYR A 1 91 ? 42.585 4.827 -7.312 1.00 95.56 91 TYR A O 1
ATOM 696 N N . ILE A 1 92 ? 40.869 3.368 -7.443 1.00 95.38 92 ILE A N 1
ATOM 697 C CA . ILE A 1 92 ? 41.151 2.662 -6.191 1.00 95.38 92 ILE A CA 1
ATOM 698 C C . ILE A 1 92 ? 41.458 1.204 -6.508 1.00 95.38 92 ILE A C 1
ATOM 700 O O . ILE A 1 92 ? 40.615 0.492 -7.061 1.00 95.38 92 ILE A O 1
ATOM 704 N N . HIS A 1 93 ? 42.650 0.744 -6.143 1.00 94.12 93 HIS A N 1
ATOM 705 C CA . HIS A 1 93 ? 43.036 -0.650 -6.321 1.00 94.12 93 HIS A CA 1
ATOM 706 C C . HIS A 1 93 ? 42.568 -1.489 -5.128 1.00 94.12 93 HIS A C 1
ATOM 708 O O . HIS A 1 93 ? 42.917 -1.214 -3.978 1.00 94.12 93 HIS A O 1
ATOM 714 N N . ASN A 1 94 ? 41.766 -2.531 -5.358 1.00 91.12 94 ASN A N 1
ATOM 715 C CA . ASN A 1 94 ? 41.108 -3.240 -4.253 1.00 91.12 94 ASN A CA 1
ATOM 716 C C . ASN A 1 94 ? 42.050 -4.021 -3.334 1.00 91.12 94 ASN A C 1
ATOM 718 O O . ASN A 1 94 ? 41.731 -4.161 -2.153 1.00 91.12 94 ASN A O 1
ATOM 722 N N . ILE A 1 95 ? 43.168 -4.533 -3.851 1.00 88.75 95 ILE A N 1
ATOM 723 C CA . ILE A 1 95 ? 44.113 -5.336 -3.066 1.00 88.75 95 ILE A CA 1
ATOM 724 C C . ILE A 1 95 ? 45.106 -4.430 -2.345 1.00 88.75 95 ILE A C 1
ATOM 726 O O . ILE A 1 95 ? 45.264 -4.512 -1.133 1.00 88.75 95 ILE A O 1
ATOM 730 N N . THR A 1 96 ? 45.765 -3.546 -3.089 1.00 90.56 96 THR A N 1
ATOM 731 C CA . THR A 1 96 ? 46.860 -2.719 -2.556 1.00 90.56 96 THR A CA 1
ATOM 732 C C . THR A 1 96 ? 46.353 -1.489 -1.812 1.00 90.56 96 THR A C 1
ATOM 734 O O . THR A 1 96 ? 47.125 -0.868 -1.092 1.00 90.56 96 THR A O 1
ATOM 737 N N . LYS A 1 97 ? 45.063 -1.154 -1.973 1.00 91.06 97 LYS A N 1
ATOM 738 C CA . LYS A 1 97 ? 44.424 0.066 -1.454 1.00 91.06 97 LYS A CA 1
ATOM 739 C C . LYS A 1 97 ? 45.090 1.350 -1.942 1.00 91.06 97 LYS A C 1
ATOM 741 O O . LYS A 1 97 ? 44.915 2.396 -1.328 1.00 91.06 97 LYS A O 1
ATOM 746 N N . ASP A 1 98 ? 45.824 1.262 -3.047 1.00 92.12 98 ASP A N 1
ATOM 747 C CA . ASP A 1 98 ? 46.434 2.421 -3.678 1.00 92.12 98 ASP A CA 1
ATOM 748 C C . ASP A 1 98 ? 45.353 3.293 -4.324 1.00 92.12 98 ASP A C 1
ATOM 750 O O . ASP A 1 98 ? 44.379 2.780 -4.891 1.00 92.12 98 ASP A O 1
ATOM 754 N N . ILE A 1 99 ? 45.515 4.607 -4.186 1.00 93.62 99 ILE A N 1
ATOM 755 C CA . ILE A 1 99 ? 44.558 5.612 -4.643 1.00 93.62 99 ILE A CA 1
ATOM 756 C C . ILE A 1 99 ? 45.313 6.616 -5.498 1.00 93.62 99 ILE A C 1
ATOM 758 O O . ILE A 1 99 ? 46.202 7.314 -5.016 1.00 93.62 99 ILE A O 1
ATOM 762 N N . THR A 1 100 ? 44.908 6.737 -6.757 1.00 94.69 100 THR A N 1
ATOM 763 C CA . THR A 1 100 ? 45.512 7.684 -7.695 1.00 94.69 100 THR A CA 1
ATOM 764 C C . THR A 1 100 ? 44.446 8.449 -8.472 1.00 94.69 100 THR A C 1
ATOM 766 O O . THR A 1 100 ? 43.371 7.931 -8.782 1.00 94.69 100 THR A O 1
ATOM 769 N N . SER A 1 101 ? 44.737 9.713 -8.773 1.00 94.12 101 SER A N 1
ATOM 770 C CA . SER A 1 101 ? 43.947 10.551 -9.684 1.00 94.12 101 SER A CA 1
ATOM 771 C C . SER A 1 101 ? 44.358 10.375 -11.150 1.00 94.12 101 SER A C 1
ATOM 773 O O . SER A 1 101 ? 43.666 10.847 -12.052 1.00 94.12 101 SER A O 1
ATOM 775 N N . ILE A 1 102 ? 45.478 9.694 -11.403 1.00 94.50 102 ILE A N 1
ATOM 776 C CA . ILE A 1 102 ? 45.991 9.399 -12.741 1.00 94.50 102 ILE A CA 1
ATOM 777 C C . ILE A 1 102 ? 45.564 7.983 -13.112 1.00 94.50 102 ILE A C 1
ATOM 779 O O . ILE A 1 102 ? 45.740 7.061 -12.319 1.00 94.50 102 ILE A O 1
ATOM 783 N N . ARG A 1 103 ? 45.022 7.806 -14.322 1.00 95.25 103 ARG A N 1
ATOM 784 C CA . ARG A 1 103 ? 44.618 6.496 -14.845 1.00 95.25 103 ARG A CA 1
ATOM 785 C C . ARG A 1 103 ? 45.806 5.513 -14.801 1.00 95.25 103 ARG A C 1
ATOM 787 O O . ARG A 1 103 ? 46.797 5.770 -15.483 1.00 95.25 103 ARG A O 1
ATOM 794 N N . PRO A 1 104 ? 45.709 4.400 -14.053 1.00 95.00 104 PRO A N 1
ATOM 795 C CA . PRO A 1 104 ? 46.743 3.366 -14.030 1.00 95.00 104 PRO A CA 1
ATOM 796 C C . PRO A 1 104 ? 46.926 2.708 -15.402 1.00 95.00 104 PRO A C 1
ATOM 798 O O . PRO A 1 104 ? 45.952 2.501 -16.126 1.00 95.00 104 PRO A O 1
ATOM 801 N N . GLU A 1 105 ? 48.156 2.318 -15.742 1.00 93.00 105 GLU A N 1
ATOM 802 C CA . GLU A 1 105 ? 48.465 1.676 -17.033 1.00 93.00 105 GLU A CA 1
ATOM 803 C C . GLU A 1 105 ? 47.761 0.320 -17.212 1.00 93.00 105 GLU A C 1
ATOM 805 O O . GLU A 1 105 ? 47.388 -0.040 -18.323 1.00 93.00 105 GLU A O 1
ATOM 810 N N . ASN A 1 106 ? 47.520 -0.412 -16.119 1.00 89.56 106 ASN A N 1
ATOM 811 C CA . ASN A 1 106 ? 46.791 -1.685 -16.108 1.00 89.56 106 ASN A CA 1
ATOM 812 C C . ASN A 1 106 ? 45.278 -1.526 -15.853 1.00 89.56 106 ASN A C 1
ATOM 814 O O . ASN A 1 106 ? 44.606 -2.499 -15.510 1.00 89.56 106 ASN A O 1
ATOM 818 N N . TYR A 1 107 ? 44.734 -0.310 -15.977 1.00 91.62 107 TYR A N 1
ATOM 819 C CA . TYR A 1 107 ? 43.292 -0.087 -15.928 1.00 91.62 107 TYR A CA 1
ATOM 820 C C . TYR A 1 107 ? 42.643 -0.476 -17.262 1.00 91.62 107 TYR A C 1
ATOM 822 O O . TYR A 1 107 ? 42.704 0.274 -18.244 1.00 91.62 107 TYR A O 1
ATOM 830 N N . GLU A 1 108 ? 41.988 -1.635 -17.279 1.00 89.31 108 GLU A N 1
ATOM 831 C CA . GLU A 1 108 ? 41.065 -2.017 -18.347 1.00 89.31 108 GLU A CA 1
ATOM 832 C C . GLU A 1 108 ? 39.737 -1.278 -18.146 1.00 89.31 108 GLU A C 1
ATOM 834 O O . GLU A 1 108 ? 39.079 -1.444 -17.115 1.00 89.31 108 GLU A O 1
ATOM 839 N N . ASP A 1 109 ? 39.353 -0.441 -19.119 1.00 87.88 109 ASP A N 1
ATOM 840 C CA . ASP A 1 109 ? 38.034 0.192 -19.114 1.00 87.88 109 ASP A CA 1
ATOM 841 C C . ASP A 1 109 ? 36.984 -0.924 -19.127 1.00 87.88 109 ASP A C 1
ATOM 843 O O . ASP A 1 109 ? 36.939 -1.746 -20.049 1.00 87.88 109 ASP A O 1
ATOM 847 N N . GLU A 1 110 ? 36.134 -0.971 -18.099 1.00 78.81 110 GLU A N 1
ATOM 848 C CA . GLU A 1 110 ? 34.940 -1.797 -18.199 1.00 78.81 110 GLU A CA 1
ATOM 849 C C . GLU A 1 110 ? 34.147 -1.294 -19.408 1.00 78.81 110 GLU A C 1
ATOM 851 O O . GLU A 1 110 ? 33.936 -0.083 -19.511 1.00 78.81 110 GLU A O 1
ATOM 856 N N . PRO A 1 111 ? 33.730 -2.172 -20.338 1.00 73.06 111 PRO A N 1
ATOM 857 C CA . PRO A 1 111 ? 32.978 -1.742 -21.506 1.00 73.06 111 PRO A CA 1
ATOM 858 C C . PRO A 1 111 ? 31.775 -0.925 -21.027 1.00 73.06 111 PRO A C 1
ATOM 860 O O . PRO A 1 111 ? 30.933 -1.449 -20.290 1.00 73.06 111 PRO A O 1
ATOM 863 N N . GLU A 1 112 ? 31.725 0.351 -21.430 1.00 60.78 112 GLU A N 1
ATOM 864 C CA . GLU A 1 112 ? 30.753 1.358 -20.963 1.00 60.78 112 GLU A CA 1
ATOM 865 C C . GLU A 1 112 ? 29.291 0.898 -21.136 1.00 60.78 112 GLU A C 1
ATOM 867 O O . GLU A 1 112 ? 28.381 1.392 -20.477 1.00 60.78 112 GLU A O 1
ATOM 872 N N . GLU A 1 113 ? 29.060 -0.133 -21.948 1.00 52.62 113 GLU A N 1
ATOM 873 C CA . GLU A 1 113 ? 27.760 -0.745 -22.204 1.00 52.62 113 GLU A CA 1
ATOM 874 C C . GLU A 1 113 ? 27.235 -1.682 -21.094 1.00 52.62 113 GLU A C 1
ATOM 876 O O . GLU A 1 113 ? 26.118 -2.190 -21.219 1.00 52.62 113 GLU A O 1
ATOM 881 N N . LYS A 1 114 ? 27.984 -1.966 -20.012 1.00 52.38 114 LYS A N 1
ATOM 882 C CA . LYS A 1 114 ? 27.563 -2.986 -19.018 1.00 52.38 114 LYS A CA 1
ATOM 883 C C . LYS A 1 114 ? 27.380 -2.536 -17.569 1.00 52.38 114 LYS A C 1
ATOM 885 O O . LYS A 1 114 ? 26.768 -3.307 -16.832 1.00 52.38 114 LYS A O 1
ATOM 890 N N . SER A 1 115 ? 27.832 -1.357 -17.147 1.00 50.84 115 SER A N 1
ATOM 891 C CA . SER A 1 115 ? 27.778 -0.973 -15.721 1.00 50.84 115 SER A CA 1
ATOM 892 C C . SER A 1 115 ? 26.630 -0.030 -15.341 1.00 50.84 115 SER A C 1
ATOM 894 O O . SER A 1 115 ? 26.279 0.016 -14.169 1.00 50.84 115 SER A O 1
ATOM 896 N N . ALA A 1 116 ? 25.977 0.641 -16.299 1.00 49.31 116 ALA A N 1
ATOM 897 C CA . ALA A 1 116 ? 24.804 1.489 -16.019 1.00 49.31 116 ALA A CA 1
ATOM 898 C C . ALA A 1 116 ? 23.485 0.983 -16.637 1.00 49.31 116 ALA A C 1
ATOM 900 O O . ALA A 1 116 ? 22.416 1.338 -16.162 1.00 49.31 116 ALA A O 1
ATOM 901 N N . ALA A 1 117 ? 23.534 0.123 -17.663 1.00 47.72 117 ALA A N 1
ATOM 902 C CA . ALA A 1 117 ? 22.339 -0.335 -18.388 1.00 47.72 117 ALA A CA 1
ATOM 903 C C . ALA A 1 117 ? 21.957 -1.807 -18.133 1.00 47.72 117 ALA A C 1
ATOM 905 O O . ALA A 1 117 ? 20.978 -2.300 -18.696 1.00 47.72 117 ALA A O 1
ATOM 906 N N . LYS A 1 118 ? 22.725 -2.545 -17.316 1.00 45.94 118 LYS A N 1
ATOM 907 C CA . LYS A 1 118 ? 22.547 -4.000 -17.156 1.00 45.94 118 LYS A CA 1
ATOM 908 C C . LYS A 1 118 ? 21.807 -4.438 -15.888 1.00 45.94 118 LYS A C 1
ATOM 910 O O . LYS A 1 118 ? 21.497 -5.622 -15.776 1.00 45.94 118 LYS A O 1
ATOM 915 N N . GLU A 1 119 ? 21.458 -3.514 -14.995 1.00 49.09 119 GLU A N 1
ATOM 916 C CA . GLU A 1 119 ? 20.521 -3.788 -13.892 1.00 49.09 119 GLU A CA 1
ATOM 917 C C . GLU A 1 119 ? 19.058 -3.444 -14.236 1.00 49.09 119 GLU A C 1
ATOM 919 O O . GLU A 1 119 ? 18.158 -3.946 -13.574 1.00 49.09 119 GLU A O 1
ATOM 924 N N . GLU A 1 120 ? 18.782 -2.712 -15.326 1.00 49.66 120 GLU A N 1
ATOM 925 C CA . GLU A 1 120 ? 17.413 -2.252 -15.648 1.00 49.66 120 GLU A CA 1
ATOM 926 C C . GLU A 1 120 ? 16.658 -3.067 -16.715 1.00 49.66 120 GLU A C 1
ATOM 928 O O . GLU A 1 120 ? 15.473 -2.836 -16.933 1.00 49.66 120 GLU A O 1
ATOM 933 N N . LYS A 1 121 ? 17.276 -4.047 -17.390 1.00 45.66 121 LYS A N 1
ATOM 934 C CA . LYS A 1 121 ? 16.603 -4.815 -18.466 1.00 45.66 121 LYS A CA 1
ATOM 935 C C . LYS A 1 121 ? 16.710 -6.325 -18.338 1.00 45.66 121 LYS A C 1
ATOM 937 O O . LYS A 1 121 ? 16.845 -7.053 -19.320 1.00 45.66 121 LYS A O 1
ATOM 942 N N . LYS A 1 122 ? 16.559 -6.823 -17.117 1.00 47.75 122 LYS A N 1
ATOM 943 C CA . LYS A 1 122 ? 15.877 -8.105 -16.947 1.00 47.75 122 LYS A CA 1
ATOM 944 C C . LYS A 1 122 ? 14.418 -7.778 -16.644 1.00 47.75 122 LYS A C 1
ATOM 946 O O . LYS A 1 122 ? 13.964 -7.993 -15.529 1.00 47.75 122 LYS A O 1
ATOM 951 N N . GLU A 1 123 ? 13.714 -7.215 -17.633 1.00 54.78 123 GLU A N 1
ATOM 952 C CA . GLU A 1 123 ? 12.253 -7.294 -17.678 1.00 54.78 123 GLU A CA 1
ATOM 953 C C . GLU A 1 123 ? 11.947 -8.788 -17.684 1.00 54.78 123 GLU A C 1
ATOM 955 O O . GLU A 1 123 ? 11.983 -9.471 -18.710 1.00 54.78 123 GLU A O 1
ATOM 960 N N . SER A 1 124 ? 11.776 -9.338 -16.484 1.00 54.75 124 SER A N 1
ATOM 961 C CA . SER A 1 124 ? 11.073 -10.583 -16.297 1.00 54.75 124 SER A CA 1
ATOM 962 C C . SER A 1 124 ? 9.800 -10.424 -17.115 1.00 54.75 124 SER A C 1
ATOM 964 O O . SER A 1 124 ? 9.075 -9.439 -16.969 1.00 54.75 124 SER A O 1
ATOM 966 N N . ASN A 1 125 ? 9.591 -11.341 -18.057 1.00 69.25 125 ASN A N 1
ATOM 967 C CA . ASN A 1 125 ? 8.390 -11.413 -18.879 1.00 69.25 125 ASN A CA 1
ATOM 968 C C . ASN A 1 125 ? 7.222 -11.843 -17.974 1.00 69.25 125 ASN A C 1
ATOM 970 O O . ASN A 1 125 ? 6.687 -12.946 -18.075 1.00 69.25 125 ASN A O 1
ATOM 974 N N . GLU A 1 126 ? 6.950 -11.021 -16.967 1.00 83.75 126 GLU A N 1
ATOM 975 C CA . GLU A 1 126 ? 5.915 -11.195 -15.976 1.00 83.75 126 GLU A CA 1
ATOM 976 C C . GLU A 1 126 ? 4.602 -10.989 -16.700 1.00 83.75 126 GLU A C 1
ATOM 978 O O . GLU A 1 126 ? 4.338 -9.925 -17.261 1.00 83.75 126 GLU A O 1
ATOM 983 N N . ALA A 1 127 ? 3.804 -12.051 -16.725 1.00 91.44 127 ALA A N 1
ATOM 984 C CA . ALA A 1 127 ? 2.500 -12.036 -17.349 1.00 91.44 127 ALA A CA 1
ATOM 985 C C . ALA A 1 127 ? 1.667 -10.885 -16.765 1.00 91.44 127 ALA A C 1
ATOM 987 O O . ALA A 1 127 ? 1.397 -10.852 -15.562 1.00 91.44 127 ALA A O 1
ATOM 988 N N . LYS A 1 128 ? 1.272 -9.939 -17.623 1.00 96.50 128 LYS A N 1
ATOM 989 C CA . LYS A 1 128 ? 0.305 -8.898 -17.272 1.00 96.50 128 LYS A CA 1
ATOM 990 C C . LYS A 1 128 ? -1.091 -9.525 -17.269 1.00 96.50 128 LYS A C 1
ATOM 992 O O . LYS A 1 128 ? -1.460 -10.223 -18.211 1.00 96.50 128 LYS A O 1
ATOM 997 N N . VAL A 1 129 ? -1.844 -9.295 -16.201 1.00 97.75 129 VAL A N 1
ATOM 998 C CA . VAL A 1 129 ? -3.212 -9.782 -16.018 1.00 97.75 129 VAL A CA 1
ATOM 999 C C . VAL A 1 129 ? -4.180 -8.760 -16.621 1.00 97.75 129 VAL A C 1
ATOM 1001 O O . VAL A 1 129 ? -4.168 -7.599 -16.198 1.00 97.75 129 VAL A O 1
ATOM 1004 N N . PRO A 1 130 ? -5.040 -9.147 -17.578 1.00 98.00 130 PRO A N 1
ATOM 1005 C CA . PRO A 1 130 ? -6.085 -8.265 -18.081 1.00 98.00 130 PRO A CA 1
ATOM 1006 C C . PRO A 1 130 ? -7.022 -7.822 -16.954 1.00 98.00 130 PRO A C 1
ATOM 1008 O O . PRO A 1 130 ? -7.402 -8.632 -16.109 1.00 98.00 130 PRO A O 1
ATOM 1011 N N . LEU A 1 131 ? -7.494 -6.572 -16.974 1.00 97.44 131 LEU A N 1
ATOM 1012 C CA . LEU A 1 131 ? -8.428 -6.048 -15.963 1.00 97.44 131 LEU A CA 1
ATOM 1013 C C . LEU A 1 131 ? -9.686 -6.926 -15.781 1.00 97.44 131 LEU A C 1
ATOM 1015 O O . LEU A 1 131 ? -10.230 -7.008 -14.685 1.00 97.44 131 LEU A O 1
ATOM 1019 N N . LYS A 1 132 ? -10.130 -7.630 -16.830 1.00 97.56 132 LYS A N 1
ATOM 1020 C CA . LYS A 1 132 ? -11.262 -8.576 -16.772 1.00 97.56 132 LYS A CA 1
ATOM 1021 C C . LYS A 1 132 ? -10.993 -9.796 -15.884 1.00 97.56 132 LYS A C 1
ATOM 1023 O O . LYS A 1 132 ? -11.930 -10.363 -15.335 1.00 97.56 132 LYS A O 1
ATOM 1028 N N . GLU A 1 133 ? -9.732 -10.188 -15.739 1.00 97.75 133 GLU A N 1
ATOM 1029 C CA . GLU A 1 133 ? -9.290 -11.346 -14.954 1.00 97.75 133 GLU A CA 1
ATOM 1030 C C . GLU A 1 133 ? -8.832 -10.953 -13.541 1.00 97.75 133 GLU A C 1
ATOM 1032 O O . GLU A 1 133 ? -8.361 -11.796 -12.775 1.00 97.75 133 GLU A O 1
ATOM 1037 N N . ILE A 1 134 ? -9.002 -9.681 -13.158 1.00 97.75 134 ILE A N 1
ATOM 1038 C CA . ILE A 1 134 ? -8.532 -9.182 -11.867 1.00 97.75 134 ILE A CA 1
ATOM 1039 C C . ILE A 1 134 ? -9.180 -9.910 -10.688 1.00 97.75 134 ILE A C 1
ATOM 1041 O O . ILE A 1 134 ? -8.490 -10.227 -9.728 1.00 97.75 134 ILE A O 1
ATOM 1045 N N . GLU A 1 135 ? -10.473 -10.245 -10.757 1.00 97.75 135 GLU A N 1
ATOM 1046 C CA . GLU A 1 135 ? -11.155 -10.969 -9.675 1.00 97.75 135 GLU A CA 1
ATOM 1047 C C . GLU A 1 135 ? -10.513 -12.345 -9.434 1.00 97.75 135 GLU A C 1
ATOM 1049 O O . GLU A 1 135 ? -10.288 -12.719 -8.285 1.00 97.75 135 GLU A O 1
ATOM 1054 N N . ALA A 1 136 ? -10.130 -13.059 -10.497 1.00 98.06 136 ALA A N 1
ATOM 1055 C CA . ALA A 1 136 ? -9.447 -14.346 -10.379 1.00 98.06 136 ALA A CA 1
ATOM 1056 C C . ALA A 1 136 ? -8.045 -14.194 -9.763 1.00 98.06 136 ALA A C 1
ATOM 1058 O O . ALA A 1 136 ? -7.646 -15.004 -8.923 1.00 98.06 136 ALA A O 1
ATOM 1059 N N . ALA A 1 137 ? -7.314 -13.138 -10.131 1.00 97.94 137 ALA A N 1
ATOM 1060 C CA . ALA A 1 137 ? -6.014 -12.834 -9.536 1.00 97.94 137 ALA A CA 1
ATOM 1061 C C . ALA A 1 137 ? -6.123 -12.460 -8.045 1.00 97.94 137 ALA A C 1
ATOM 1063 O O . ALA A 1 137 ? -5.306 -12.912 -7.241 1.00 97.94 137 ALA A O 1
ATOM 1064 N N . LEU A 1 138 ? -7.152 -11.698 -7.655 1.00 97.69 138 LEU A N 1
ATOM 1065 C CA . LEU A 1 138 ? -7.414 -11.354 -6.253 1.00 97.69 138 LEU A CA 1
ATOM 1066 C C . LEU A 1 138 ? -7.747 -12.601 -5.419 1.00 97.69 138 LEU A C 1
ATOM 1068 O O . LEU A 1 138 ? -7.182 -12.779 -4.340 1.00 97.69 138 LEU A O 1
ATOM 1072 N N . GLU A 1 139 ? -8.601 -13.498 -5.924 1.00 97.94 139 GLU A N 1
ATOM 1073 C CA . GLU A 1 139 ? -8.922 -14.756 -5.230 1.00 97.94 139 GLU A CA 1
ATOM 1074 C C . GLU A 1 139 ? -7.705 -15.684 -5.119 1.00 97.94 139 GLU A C 1
ATOM 1076 O O . GLU A 1 139 ? -7.529 -16.357 -4.101 1.00 97.94 139 GLU A O 1
ATOM 1081 N N . LYS A 1 140 ? -6.814 -15.684 -6.117 1.00 97.88 140 LYS A N 1
ATOM 1082 C CA . LYS A 1 140 ? -5.546 -16.420 -6.047 1.00 97.88 140 LYS A CA 1
ATOM 1083 C C . LYS A 1 140 ? -4.639 -15.886 -4.932 1.00 97.88 140 LYS A C 1
ATOM 1085 O O . LYS A 1 140 ? -4.149 -16.682 -4.130 1.00 97.88 140 LYS A O 1
ATOM 1090 N N . ALA A 1 141 ? -4.460 -14.566 -4.840 1.00 97.38 141 ALA A N 1
ATOM 1091 C CA . ALA A 1 141 ? -3.654 -13.946 -3.783 1.00 97.38 141 ALA A CA 1
ATOM 1092 C C . ALA A 1 141 ? -4.240 -14.207 -2.388 1.00 97.38 141 ALA A C 1
ATOM 1094 O O . ALA A 1 141 ? -3.523 -14.551 -1.444 1.00 97.38 141 ALA A O 1
ATOM 1095 N N . LYS A 1 142 ? -5.570 -14.144 -2.280 1.00 96.38 142 LYS A N 1
ATOM 1096 C CA . LYS A 1 142 ? -6.310 -14.501 -1.069 1.00 96.38 142 LYS A CA 1
ATOM 1097 C C . LYS A 1 142 ? -6.100 -15.961 -0.669 1.00 96.38 142 LYS A C 1
ATOM 1099 O O . LYS A 1 142 ? -5.828 -16.231 0.499 1.00 96.38 142 LYS A O 1
ATOM 1104 N N . ALA A 1 143 ? -6.184 -16.898 -1.614 1.00 97.50 143 ALA A N 1
ATOM 1105 C CA . ALA A 1 143 ? -5.927 -18.316 -1.356 1.00 97.50 143 ALA A CA 1
ATOM 1106 C C . ALA A 1 143 ? -4.478 -18.570 -0.899 1.00 97.50 143 ALA A C 1
ATOM 1108 O O . ALA A 1 143 ? -4.235 -19.471 -0.097 1.00 97.50 143 ALA A O 1
ATOM 1109 N N . ALA A 1 144 ? -3.529 -17.746 -1.353 1.00 97.19 144 ALA A N 1
ATOM 1110 C CA . ALA A 1 144 ? -2.144 -17.755 -0.886 1.00 97.19 144 ALA A CA 1
ATOM 1111 C C . ALA A 1 144 ? -1.937 -17.057 0.476 1.00 97.19 144 ALA A C 1
ATOM 1113 O O . ALA A 1 144 ? -0.826 -17.077 1.008 1.00 97.19 144 ALA A O 1
ATOM 1114 N N . GLY A 1 145 ? -2.974 -16.431 1.044 1.00 97.00 145 GLY A N 1
ATOM 1115 C CA . GLY A 1 145 ? -2.888 -15.669 2.289 1.00 97.00 145 GLY A CA 1
ATOM 1116 C C . GLY A 1 145 ? -2.042 -14.399 2.170 1.00 97.00 145 GLY A C 1
ATOM 1117 O O . GLY A 1 145 ? -1.435 -13.973 3.156 1.00 97.00 145 GLY A O 1
ATOM 1118 N N . LYS A 1 146 ? -1.963 -13.816 0.969 1.00 98.06 146 LYS A N 1
ATOM 1119 C CA . LYS A 1 146 ? -1.185 -12.610 0.663 1.00 98.06 146 LYS A CA 1
ATOM 1120 C C . LYS A 1 146 ? -2.096 -11.435 0.335 1.00 98.06 146 LYS A C 1
ATOM 1122 O O . LYS A 1 146 ? -3.232 -11.611 -0.101 1.00 98.06 146 LYS A O 1
ATOM 1127 N N . ILE A 1 147 ? -1.584 -10.221 0.531 1.00 98.06 147 ILE A N 1
ATOM 1128 C CA . ILE A 1 147 ? -2.266 -9.009 0.063 1.00 98.06 147 ILE A CA 1
ATOM 1129 C C . ILE A 1 147 ? -1.870 -8.748 -1.393 1.00 98.06 147 ILE A C 1
ATOM 1131 O O . ILE A 1 147 ? -0.677 -8.628 -1.670 1.00 98.06 147 ILE A O 1
ATOM 1135 N N . PRO A 1 148 ? -2.828 -8.634 -2.322 1.00 98.38 148 PRO A N 1
ATOM 1136 C CA . PRO A 1 148 ? -2.523 -8.266 -3.696 1.00 98.38 148 PRO A CA 1
ATOM 1137 C C . PRO A 1 148 ? -2.052 -6.806 -3.779 1.00 98.38 148 PRO A C 1
ATOM 1139 O O . PRO A 1 148 ? -2.739 -5.889 -3.318 1.00 98.38 148 PRO A O 1
ATOM 1142 N N . LEU A 1 149 ? -0.888 -6.610 -4.396 1.00 98.44 149 LEU A N 1
ATOM 1143 C CA . LEU A 1 149 ? -0.313 -5.320 -4.766 1.00 98.44 149 LEU A CA 1
ATOM 1144 C C . LEU A 1 149 ? -0.396 -5.166 -6.288 1.00 98.44 149 LEU A C 1
ATOM 1146 O O . LEU A 1 149 ? 0.368 -5.773 -7.036 1.00 98.44 149 LEU A O 1
ATOM 1150 N N . LEU A 1 150 ? -1.348 -4.361 -6.736 1.00 98.44 150 LEU A N 1
ATOM 1151 C CA . LEU A 1 150 ? -1.655 -4.125 -8.136 1.00 98.44 150 LEU A CA 1
ATOM 1152 C C . LEU A 1 150 ? -0.718 -3.051 -8.699 1.00 98.44 150 LEU A C 1
ATOM 1154 O O . LEU A 1 150 ? -0.812 -1.888 -8.309 1.00 98.44 150 LEU A O 1
ATOM 1158 N N . GLN A 1 151 ? 0.163 -3.434 -9.622 1.00 98.12 151 GLN A N 1
ATOM 1159 C CA . GLN A 1 151 ? 0.965 -2.498 -10.412 1.00 98.12 151 GLN A CA 1
ATOM 1160 C C . GLN A 1 151 ? 0.303 -2.274 -11.767 1.00 98.12 151 GLN A C 1
ATOM 1162 O O . GLN A 1 151 ? -0.024 -3.238 -12.459 1.00 98.12 151 GLN A O 1
ATOM 1167 N N . CYS A 1 152 ? 0.102 -1.021 -12.154 1.00 97.88 152 CYS A N 1
ATOM 1168 C CA . CYS A 1 152 ? -0.591 -0.681 -13.395 1.00 97.88 152 CYS A CA 1
ATOM 1169 C C . CYS A 1 152 ? -0.057 0.617 -14.007 1.00 97.88 152 CYS A C 1
ATOM 1171 O O . CYS A 1 152 ? 0.531 1.443 -13.310 1.00 97.88 152 CYS A O 1
ATOM 1173 N N . ASP A 1 153 ? -0.246 0.794 -15.312 1.00 97.75 153 ASP A N 1
ATOM 1174 C CA . ASP A 1 153 ? -0.010 2.081 -15.969 1.00 97.75 153 ASP A CA 1
ATOM 1175 C C . ASP A 1 153 ? -1.122 3.094 -15.628 1.00 97.75 153 ASP A C 1
ATOM 1177 O O . ASP A 1 153 ? -2.132 2.751 -15.012 1.00 97.75 153 ASP A O 1
ATOM 1181 N N . GLU A 1 154 ? -0.943 4.359 -16.016 1.00 97.12 154 GLU A N 1
ATOM 1182 C CA . GLU A 1 154 ? -1.888 5.440 -15.691 1.00 97.12 154 GLU A CA 1
ATOM 1183 C C . GLU A 1 154 ? -3.301 5.180 -16.238 1.00 97.12 154 GLU A C 1
ATOM 1185 O O . GLU A 1 154 ? -4.289 5.374 -15.529 1.00 97.12 154 GLU A O 1
ATOM 1190 N N . ALA A 1 155 ? -3.412 4.675 -17.470 1.00 97.06 155 ALA A N 1
ATOM 1191 C CA . ALA A 1 155 ? -4.704 4.396 -18.096 1.00 97.06 155 ALA A CA 1
ATOM 1192 C C . ALA A 1 155 ? -5.443 3.245 -17.392 1.00 97.06 155 ALA A C 1
ATOM 1194 O O . ALA A 1 155 ? -6.642 3.329 -17.105 1.00 97.06 155 ALA A O 1
ATOM 1195 N N . THR A 1 156 ? -4.728 2.164 -17.074 1.00 97.81 156 THR A N 1
ATOM 1196 C CA . THR A 1 156 ? -5.278 1.016 -16.349 1.00 97.81 156 THR A CA 1
ATOM 1197 C C . THR A 1 156 ? -5.627 1.401 -14.918 1.00 97.81 156 THR A C 1
ATOM 1199 O O . THR A 1 156 ? -6.622 0.911 -14.384 1.00 97.81 156 THR A O 1
ATOM 1202 N N . HIS A 1 157 ? -4.864 2.305 -14.305 1.00 98.12 157 HIS A N 1
ATOM 1203 C CA . HIS A 1 157 ? -5.120 2.791 -12.959 1.00 98.12 157 HIS A CA 1
ATOM 1204 C C . HIS A 1 157 ? -6.484 3.490 -12.838 1.00 98.12 157 HIS A C 1
ATOM 1206 O O . HIS A 1 157 ? -7.261 3.161 -11.941 1.00 98.12 157 HIS A O 1
ATOM 1212 N N . GLU A 1 158 ? -6.856 4.367 -13.772 1.00 97.69 158 GLU A N 1
ATOM 1213 C CA . GLU A 1 158 ? -8.184 5.005 -13.760 1.00 97.69 158 GLU A CA 1
ATOM 1214 C C . GLU A 1 158 ? -9.332 3.987 -13.896 1.00 97.69 158 GLU A C 1
ATOM 1216 O O . GLU A 1 158 ? -10.357 4.064 -13.196 1.00 97.69 158 GLU A O 1
ATOM 1221 N N . ALA A 1 159 ? -9.152 2.989 -14.765 1.00 98.00 159 ALA A N 1
ATOM 1222 C CA . ALA A 1 159 ? -10.105 1.896 -14.932 1.00 98.00 159 ALA A CA 1
ATOM 1223 C C . ALA A 1 159 ? -10.201 1.028 -13.663 1.00 98.00 159 ALA A C 1
ATOM 1225 O O . ALA A 1 159 ? -11.298 0.622 -13.268 1.00 98.00 159 ALA A O 1
ATOM 1226 N N . LEU A 1 160 ? -9.075 0.812 -12.980 1.00 97.94 160 LEU A N 1
ATOM 1227 C CA . LEU A 1 160 ? -8.986 0.098 -11.710 1.00 97.94 160 LEU A CA 1
ATOM 1228 C C . LEU A 1 160 ? -9.743 0.827 -10.594 1.00 97.94 160 LEU A C 1
ATOM 1230 O O . LEU A 1 160 ? -10.551 0.215 -9.892 1.00 97.94 160 LEU A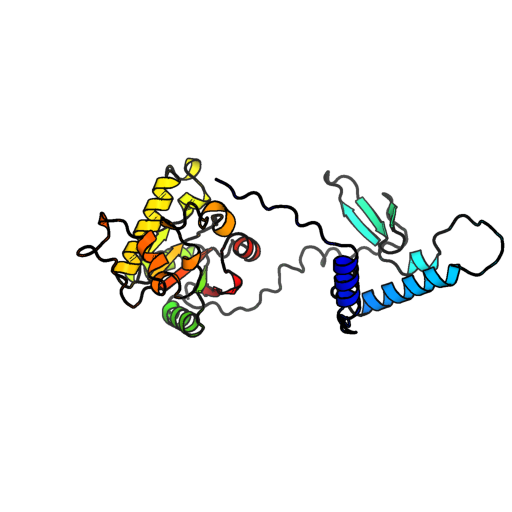 O 1
ATOM 1234 N N . LEU A 1 161 ? -9.546 2.142 -10.462 1.00 98.19 161 LEU A N 1
ATOM 1235 C CA . LEU A 1 161 ? -10.288 2.964 -9.503 1.00 98.19 161 LEU A CA 1
ATOM 1236 C C . LEU A 1 161 ? -11.791 2.893 -9.768 1.00 98.19 161 LEU A C 1
ATOM 1238 O O . LEU A 1 161 ? -12.587 2.784 -8.836 1.00 98.19 161 LEU A O 1
ATOM 1242 N N . THR A 1 162 ? -12.187 2.924 -11.039 1.00 98.19 162 THR A N 1
ATOM 1243 C CA . THR A 1 162 ? -13.591 2.787 -11.438 1.00 98.19 162 THR A CA 1
ATOM 1244 C C . THR A 1 162 ? -14.142 1.416 -11.049 1.00 98.19 162 THR A C 1
ATOM 1246 O O . THR A 1 162 ? -15.193 1.344 -10.413 1.00 98.19 162 THR A O 1
ATOM 1249 N N . PHE A 1 163 ? -13.412 0.336 -11.333 1.00 97.56 163 PHE A N 1
ATOM 1250 C CA . PHE A 1 163 ? -13.778 -1.024 -10.930 1.00 97.56 163 PHE A CA 1
ATOM 1251 C C . PHE A 1 163 ? -14.008 -1.130 -9.412 1.00 97.56 163 PHE A C 1
ATOM 1253 O O . PHE A 1 163 ? -15.061 -1.605 -8.974 1.00 97.56 163 PHE A O 1
ATOM 1260 N N . PHE A 1 164 ? -13.077 -0.621 -8.598 1.00 97.81 164 PHE A N 1
ATOM 1261 C CA . PHE A 1 164 ? -13.194 -0.672 -7.138 1.00 97.81 164 PHE A CA 1
ATOM 1262 C C . PHE A 1 164 ? -14.238 0.291 -6.567 1.00 97.81 164 PHE A C 1
ATOM 1264 O O . PHE A 1 164 ? -14.805 -0.017 -5.525 1.00 97.81 164 PHE A O 1
ATOM 1271 N N . LYS A 1 165 ? -14.580 1.394 -7.241 1.00 97.56 165 LYS A N 1
ATOM 1272 C CA . LYS A 1 165 ? -15.734 2.226 -6.847 1.00 97.56 165 LYS A CA 1
ATOM 1273 C C . LYS A 1 165 ? -17.062 1.468 -6.961 1.00 97.56 165 LYS A C 1
ATOM 1275 O O . LYS A 1 165 ? -17.949 1.689 -6.143 1.00 97.56 165 LYS A O 1
ATOM 1280 N N . TYR A 1 166 ? -17.201 0.568 -7.939 1.00 97.69 166 TYR A N 1
ATOM 1281 C CA . TYR A 1 166 ? -18.404 -0.263 -8.090 1.00 97.69 166 TYR A CA 1
ATOM 1282 C C . TYR A 1 166 ? -18.396 -1.503 -7.187 1.00 97.69 166 TYR A C 1
ATOM 1284 O O . TYR A 1 166 ? -19.443 -1.901 -6.676 1.00 97.69 166 TYR A O 1
ATOM 1292 N N . LYS A 1 167 ? -17.232 -2.139 -7.011 1.00 97.06 167 LYS A N 1
ATOM 1293 C CA . LYS A 1 167 ? -17.100 -3.440 -6.329 1.00 97.06 167 LYS A CA 1
ATOM 1294 C C . LYS A 1 167 ? -16.635 -3.352 -4.874 1.00 97.06 167 LYS A C 1
ATOM 1296 O O . LYS A 1 167 ? -16.714 -4.346 -4.156 1.00 97.06 167 LYS A O 1
ATOM 1301 N N . GLY A 1 168 ? -16.144 -2.200 -4.435 1.00 97.50 168 GLY A N 1
ATOM 1302 C CA . GLY A 1 168 ? -15.462 -2.040 -3.158 1.00 97.50 168 GLY A CA 1
ATOM 1303 C C . GLY A 1 168 ? -15.510 -0.614 -2.620 1.00 97.50 168 GLY A C 1
ATOM 1304 O O . GLY A 1 168 ? -16.470 0.124 -2.841 1.00 97.50 168 GLY A O 1
ATOM 1305 N N . VAL A 1 169 ? -14.472 -0.252 -1.874 1.00 98.50 169 VAL A N 1
ATOM 1306 C CA . VAL A 1 169 ? -14.243 1.087 -1.326 1.00 98.50 169 VAL A CA 1
ATOM 1307 C C . VAL A 1 169 ? -12.840 1.516 -1.726 1.00 98.50 169 VAL A C 1
ATOM 1309 O O . VAL A 1 169 ? -11.891 0.762 -1.536 1.00 98.50 169 VAL A O 1
ATOM 1312 N N . VAL A 1 170 ? -12.700 2.722 -2.268 1.00 98.62 170 VAL A N 1
ATOM 1313 C CA . VAL A 1 170 ? -11.397 3.296 -2.625 1.00 98.62 170 VAL A CA 1
ATOM 1314 C C . VAL A 1 170 ? -10.967 4.269 -1.537 1.00 98.62 170 VAL A C 1
ATOM 1316 O O . VAL A 1 170 ? -11.730 5.159 -1.160 1.00 98.62 170 VAL A O 1
ATOM 1319 N N . MET A 1 171 ? -9.740 4.110 -1.058 1.00 98.50 171 MET A N 1
ATOM 1320 C CA . MET A 1 171 ? -9.085 5.011 -0.121 1.00 98.50 171 MET A CA 1
ATOM 1321 C C . MET A 1 171 ? -7.899 5.680 -0.816 1.00 98.50 171 MET A C 1
ATOM 1323 O O . MET A 1 171 ? -6.864 5.052 -1.025 1.00 98.50 171 MET A O 1
ATOM 1327 N N . ASP A 1 172 ? -8.065 6.957 -1.149 1.00 98.00 172 ASP A N 1
ATOM 1328 C CA . ASP A 1 172 ? -7.015 7.797 -1.728 1.00 98.00 172 ASP A CA 1
ATOM 1329 C C . ASP A 1 172 ? -6.003 8.207 -0.645 1.00 98.00 172 ASP A C 1
ATOM 1331 O O . ASP A 1 172 ? -6.363 8.828 0.361 1.00 98.00 172 ASP A O 1
ATOM 1335 N N . THR A 1 173 ? -4.730 7.861 -0.849 1.00 98.06 173 THR A N 1
ATOM 1336 C CA . THR A 1 173 ? -3.642 8.176 0.090 1.00 98.06 173 THR A CA 1
ATOM 1337 C C . THR A 1 173 ? -2.760 9.344 -0.360 1.00 98.06 173 THR A C 1
ATOM 1339 O O . THR A 1 173 ? -1.823 9.724 0.351 1.00 98.06 173 THR A O 1
ATOM 1342 N N . ARG A 1 174 ? -3.084 10.004 -1.478 1.00 97.62 174 ARG A N 1
ATOM 1343 C CA . ARG A 1 174 ? -2.304 11.117 -2.042 1.00 97.62 174 ARG A CA 1
ATOM 1344 C C . ARG A 1 174 ? -2.132 12.276 -1.063 1.00 97.62 174 ARG A C 1
ATOM 1346 O O . ARG A 1 174 ? -1.051 12.857 -0.973 1.00 97.62 174 ARG A O 1
ATOM 1353 N N . ALA A 1 175 ? -3.171 12.598 -0.292 1.00 98.00 175 ALA A N 1
ATOM 1354 C CA . ALA A 1 175 ? -3.102 13.633 0.743 1.00 98.00 175 ALA A CA 1
ATOM 1355 C C . ALA A 1 175 ? -2.115 13.285 1.871 1.00 98.00 175 ALA A C 1
ATOM 1357 O O . ALA A 1 175 ? -1.466 14.181 2.414 1.00 98.00 175 ALA A O 1
ATOM 1358 N N . LEU A 1 176 ? -1.947 11.995 2.183 1.00 97.94 176 LEU A N 1
ATOM 1359 C CA . LEU A 1 176 ? -0.971 11.522 3.168 1.00 97.94 176 LEU A CA 1
ATOM 1360 C C . LEU A 1 176 ? 0.465 11.583 2.628 1.00 97.94 176 LEU A C 1
ATOM 1362 O O . LEU A 1 176 ? 1.389 11.842 3.397 1.00 97.94 176 LEU A O 1
ATOM 1366 N N . ALA A 1 177 ? 0.655 11.371 1.324 1.00 97.44 177 ALA A N 1
ATOM 1367 C CA . ALA A 1 177 ? 1.969 11.414 0.685 1.00 97.44 177 ALA A CA 1
ATOM 1368 C C . ALA A 1 177 ? 2.4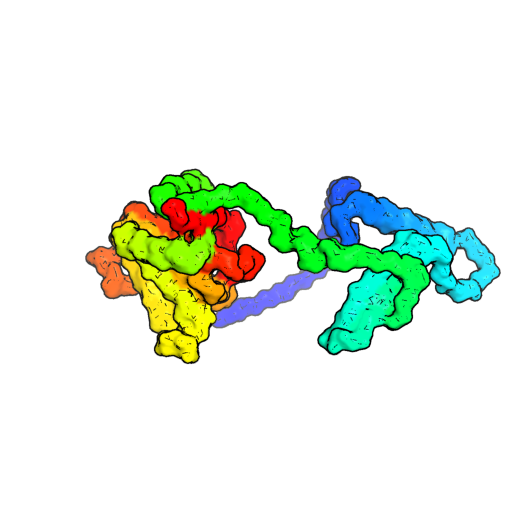64 12.842 0.419 1.00 97.44 177 ALA A C 1
ATOM 1370 O O . ALA A 1 177 ? 3.601 13.188 0.737 1.00 97.44 177 ALA A O 1
ATOM 1371 N N . LEU A 1 178 ? 1.606 13.677 -0.170 1.00 97.12 178 LEU A N 1
ATOM 1372 C CA . LEU A 1 178 ? 1.967 15.013 -0.647 1.00 97.12 178 LEU A CA 1
ATOM 1373 C C . LEU A 1 178 ? 1.779 16.114 0.407 1.00 97.12 178 LEU A C 1
ATOM 1375 O O . LEU A 1 178 ? 2.356 17.198 0.276 1.00 97.12 178 LEU A O 1
ATOM 1379 N N . GLY A 1 179 ? 0.969 15.852 1.435 1.00 96.44 179 GLY A N 1
ATOM 1380 C CA . GLY A 1 179 ? 0.658 16.794 2.504 1.00 96.44 179 GLY A CA 1
ATOM 1381 C C . GLY A 1 179 ? -0.245 17.961 2.081 1.00 96.44 179 GLY A C 1
ATOM 1382 O O . GLY A 1 179 ? -0.681 18.092 0.932 1.00 96.44 179 GLY A O 1
ATOM 1383 N N . ALA A 1 180 ? -0.515 18.846 3.043 1.00 96.69 180 ALA A N 1
ATOM 1384 C CA . ALA A 1 180 ? -1.497 19.923 2.906 1.00 96.69 180 ALA A CA 1
ATOM 1385 C C . ALA A 1 180 ? -1.118 20.995 1.878 1.00 96.69 180 ALA A C 1
ATOM 1387 O O . ALA A 1 180 ? -1.998 21.590 1.269 1.00 96.69 180 ALA A O 1
ATOM 1388 N N . VAL A 1 181 ? 0.178 21.230 1.651 1.00 96.06 181 VAL A N 1
ATOM 1389 C CA . VAL A 1 181 ? 0.646 22.279 0.728 1.00 96.06 181 VAL A CA 1
ATOM 1390 C C . VAL A 1 181 ? 0.226 21.984 -0.712 1.00 96.06 181 VAL A C 1
ATOM 1392 O O . VAL A 1 181 ? -0.170 22.890 -1.435 1.00 96.06 181 VAL A O 1
ATOM 1395 N N . LYS A 1 182 ? 0.294 20.715 -1.126 1.00 97.06 182 LYS A N 1
ATOM 1396 C CA . LYS A 1 182 ? -0.030 20.298 -2.496 1.00 97.06 182 LYS A CA 1
ATOM 1397 C C . LYS A 1 182 ? -1.497 19.919 -2.677 1.00 97.06 182 LYS A C 1
ATOM 1399 O O . LYS A 1 182 ? -2.031 20.092 -3.764 1.00 97.06 182 LYS A O 1
ATOM 1404 N N . THR A 1 183 ? -2.133 19.374 -1.639 1.00 96.75 183 THR A N 1
ATOM 1405 C CA . THR A 1 183 ? -3.503 18.836 -1.738 1.00 96.75 183 THR A CA 1
ATOM 1406 C C . THR A 1 183 ? -4.570 19.741 -1.133 1.00 96.75 183 THR A C 1
ATOM 1408 O O . THR A 1 183 ? -5.751 19.531 -1.381 1.00 96.75 183 THR A O 1
ATOM 1411 N N . GLY A 1 184 ? -4.185 20.726 -0.319 1.00 97.44 184 GLY A N 1
ATOM 1412 C CA . GLY A 1 184 ? -5.114 21.543 0.467 1.00 97.44 184 GLY A CA 1
ATOM 1413 C C . GLY A 1 184 ? -5.751 20.810 1.655 1.00 97.44 184 GLY A C 1
ATOM 1414 O O . GLY A 1 184 ? -6.491 21.428 2.416 1.00 97.44 184 GLY A O 1
ATOM 1415 N N . ILE A 1 185 ? -5.460 19.518 1.848 1.00 98.06 185 ILE A N 1
ATOM 1416 C CA . ILE A 1 185 ? -6.059 18.682 2.895 1.00 98.06 185 ILE A CA 1
ATOM 1417 C C . ILE A 1 185 ? -5.072 18.538 4.052 1.00 98.06 185 ILE A C 1
ATOM 1419 O O . ILE A 1 185 ? -3.918 18.145 3.865 1.00 98.06 185 ILE A O 1
ATOM 1423 N N . LYS A 1 186 ? -5.511 18.848 5.276 1.00 98.00 186 LYS A N 1
ATOM 1424 C CA . LYS A 1 186 ? -4.669 18.677 6.466 1.00 98.00 186 LYS A CA 1
ATOM 1425 C C . LYS A 1 186 ? -4.413 17.195 6.725 1.00 98.00 186 LYS A C 1
ATOM 1427 O O . LYS A 1 186 ? -5.272 16.354 6.485 1.00 98.00 186 LYS A O 1
ATOM 1432 N N . TYR A 1 187 ? -3.247 16.888 7.289 1.00 96.81 187 TYR A N 1
ATOM 1433 C CA . TYR A 1 187 ? -2.858 15.510 7.595 1.00 96.81 187 TYR A CA 1
ATOM 1434 C C . TYR A 1 187 ? -3.894 14.783 8.469 1.00 96.81 187 TYR A C 1
ATOM 1436 O O . TYR A 1 187 ? -4.259 13.651 8.171 1.00 96.81 187 TYR A O 1
ATOM 1444 N N . ASP A 1 188 ? -4.425 15.445 9.501 1.00 97.38 188 ASP A N 1
ATOM 1445 C CA . ASP A 1 188 ? -5.444 14.851 10.373 1.00 97.38 188 ASP A CA 1
ATOM 1446 C C . ASP A 1 188 ? -6.760 14.545 9.651 1.00 97.38 188 ASP A C 1
ATOM 1448 O O . ASP A 1 188 ? -7.362 13.504 9.919 1.00 97.38 188 ASP A O 1
ATOM 1452 N N . ASP A 1 189 ? -7.170 15.401 8.710 1.00 98.00 189 ASP A N 1
ATOM 1453 C CA . ASP A 1 189 ? -8.378 15.204 7.904 1.00 98.00 189 ASP A CA 1
ATOM 1454 C C . ASP A 1 189 ? -8.184 14.044 6.916 1.00 98.00 189 ASP A C 1
ATOM 1456 O O . ASP A 1 189 ? -9.075 13.210 6.750 1.00 98.00 189 ASP A O 1
ATOM 1460 N N . ALA A 1 190 ? -6.996 13.932 6.311 1.00 98.06 190 ALA A N 1
ATOM 1461 C CA . ALA A 1 190 ? -6.632 12.813 5.441 1.00 98.06 190 ALA A CA 1
ATOM 1462 C C . ALA A 1 190 ? -6.584 11.476 6.206 1.00 98.06 190 ALA A C 1
ATOM 1464 O O . ALA A 1 190 ? -7.097 10.460 5.725 1.00 98.06 190 ALA A O 1
ATOM 1465 N N . MET A 1 191 ? -6.026 11.475 7.422 1.00 98.00 191 MET A N 1
ATOM 1466 C CA . MET A 1 191 ? -6.009 10.305 8.307 1.00 98.00 191 MET A CA 1
ATOM 1467 C C . MET A 1 191 ? -7.421 9.899 8.739 1.00 98.00 191 MET A C 1
ATOM 1469 O O . MET A 1 191 ? -7.745 8.714 8.751 1.00 98.00 191 MET A O 1
ATOM 1473 N N . GLU A 1 192 ? -8.277 10.867 9.071 1.00 98.06 192 GLU A N 1
ATOM 1474 C CA . GLU A 1 192 ? -9.671 10.606 9.436 1.00 98.06 192 GLU A CA 1
ATOM 1475 C C . GLU A 1 192 ? -10.490 10.089 8.246 1.00 98.06 192 GLU A C 1
ATOM 1477 O O . GLU A 1 192 ? -11.295 9.172 8.409 1.00 98.06 192 GLU A O 1
ATOM 1482 N N . SER A 1 193 ? -10.269 10.634 7.049 1.00 98.12 193 SER A N 1
ATOM 1483 C CA . SER A 1 193 ? -10.882 10.145 5.809 1.00 98.12 193 SER A CA 1
ATOM 1484 C C . SER A 1 193 ? -10.485 8.692 5.528 1.00 98.12 193 SER A C 1
ATOM 1486 O O . SER A 1 193 ? -11.344 7.845 5.277 1.00 98.12 193 SER A O 1
ATOM 1488 N N . SER A 1 194 ? -9.197 8.374 5.687 1.00 98.25 194 SER A N 1
ATOM 1489 C CA . SER A 1 194 ? -8.670 7.011 5.542 1.00 98.25 194 SER A CA 1
ATOM 1490 C C . SER A 1 194 ? -9.307 6.048 6.548 1.00 98.25 194 SER A C 1
ATOM 1492 O O . SER A 1 194 ? -9.816 4.994 6.170 1.00 98.25 194 SER A O 1
ATOM 1494 N N . ARG A 1 195 ? -9.375 6.447 7.825 1.00 98.44 195 ARG A N 1
ATOM 1495 C CA . ARG A 1 195 ? -10.049 5.685 8.887 1.00 98.44 195 ARG A CA 1
ATOM 1496 C C . ARG A 1 195 ? -11.506 5.385 8.525 1.00 98.44 195 ARG A C 1
ATOM 1498 O O . ARG A 1 195 ? -11.940 4.239 8.629 1.00 98.44 195 ARG A O 1
ATOM 1505 N N . LYS A 1 196 ? -12.252 6.396 8.066 1.00 98.50 196 LYS A N 1
ATOM 1506 C CA . LYS A 1 196 ? -13.652 6.245 7.641 1.00 98.50 196 LYS A CA 1
ATOM 1507 C C . LYS A 1 196 ? -13.796 5.292 6.458 1.00 98.50 196 LYS A C 1
ATOM 1509 O O . LYS A 1 196 ? -14.716 4.482 6.469 1.00 98.50 196 LYS A O 1
ATOM 1514 N N . ALA A 1 197 ? -12.894 5.339 5.478 1.00 98.56 197 ALA A N 1
ATOM 1515 C CA . ALA A 1 197 ? -12.901 4.406 4.351 1.00 98.56 197 ALA A CA 1
ATOM 1516 C C . ALA A 1 197 ? -12.662 2.954 4.808 1.00 98.56 197 ALA A C 1
ATOM 1518 O O . ALA A 1 197 ? -13.397 2.055 4.397 1.00 98.56 197 ALA A O 1
ATOM 1519 N N . ILE A 1 198 ? -11.701 2.735 5.715 1.00 98.44 198 ILE A N 1
ATOM 1520 C CA . ILE A 1 198 ? -11.418 1.417 6.309 1.00 98.44 198 ILE A CA 1
ATOM 1521 C C . ILE A 1 198 ? -12.648 0.890 7.059 1.00 98.44 198 ILE A C 1
ATOM 1523 O O . ILE A 1 198 ? -13.085 -0.238 6.826 1.00 98.44 198 ILE A O 1
ATOM 1527 N N . VAL A 1 199 ? -13.245 1.715 7.923 1.00 98.44 199 VAL A N 1
ATOM 1528 C CA . VAL A 1 199 ? -14.466 1.367 8.665 1.00 98.44 199 VAL A CA 1
ATOM 1529 C C . VAL A 1 199 ? -15.623 1.076 7.719 1.00 98.44 199 VAL A C 1
ATOM 1531 O O . VAL A 1 199 ? -16.281 0.051 7.867 1.00 98.44 199 VAL A O 1
ATOM 1534 N N . HIS A 1 200 ? -15.844 1.915 6.711 1.00 98.44 200 HIS A N 1
ATOM 1535 C CA . HIS A 1 200 ? -16.906 1.708 5.733 1.00 98.44 200 HIS A CA 1
ATOM 1536 C C . HIS A 1 200 ? -16.755 0.369 4.999 1.00 98.44 200 HIS A C 1
ATOM 1538 O O . HIS A 1 200 ? -17.719 -0.389 4.904 1.00 98.44 200 HIS A O 1
ATOM 1544 N N . ALA A 1 201 ? -15.542 0.028 4.559 1.00 98.38 201 ALA A N 1
ATOM 1545 C CA . ALA A 1 201 ? -15.266 -1.255 3.923 1.00 98.38 201 ALA A CA 1
ATOM 1546 C C . ALA A 1 201 ? -15.531 -2.448 4.862 1.00 98.38 201 ALA A C 1
ATOM 1548 O O . ALA A 1 201 ? -16.132 -3.433 4.433 1.00 98.38 201 ALA A O 1
ATOM 1549 N N . MET A 1 202 ? -15.149 -2.351 6.143 1.00 98.06 202 MET A N 1
ATOM 1550 C CA . MET A 1 202 ? -15.417 -3.396 7.144 1.00 98.06 202 MET A CA 1
ATOM 1551 C C . MET A 1 202 ? -16.912 -3.565 7.435 1.00 98.06 202 MET A C 1
ATOM 1553 O O . MET A 1 202 ? -17.394 -4.698 7.499 1.00 98.06 202 MET A O 1
ATOM 1557 N N . LYS A 1 203 ? -17.651 -2.458 7.583 1.00 97.94 203 LYS A N 1
ATOM 1558 C CA . LYS A 1 203 ? -19.106 -2.479 7.808 1.00 97.94 203 LYS A CA 1
ATOM 1559 C C . LYS A 1 203 ? -19.840 -3.125 6.646 1.00 97.94 203 LYS A C 1
ATOM 1561 O O . LYS A 1 203 ? -20.791 -3.860 6.863 1.00 97.94 203 LYS A O 1
ATOM 1566 N N . GLU A 1 204 ? -19.398 -2.862 5.422 1.00 97.81 204 GLU A N 1
ATOM 1567 C CA . GLU A 1 204 ? -20.028 -3.399 4.218 1.00 97.81 204 GLU A CA 1
ATOM 1568 C C . GLU A 1 204 ? -19.550 -4.812 3.852 1.00 97.81 204 GLU A C 1
ATOM 1570 O O . GLU A 1 204 ? -20.205 -5.467 3.047 1.00 97.81 204 GLU A O 1
ATOM 1575 N N . GLY A 1 205 ? -18.440 -5.293 4.426 1.00 97.56 205 GLY A N 1
ATOM 1576 C CA . GLY A 1 205 ? -17.818 -6.561 4.019 1.00 97.56 205 GLY A CA 1
ATOM 1577 C C . GLY A 1 205 ? -17.254 -6.487 2.599 1.00 97.56 205 GLY A C 1
ATOM 1578 O O . GLY A 1 205 ? -17.311 -7.453 1.843 1.00 97.56 205 GLY A O 1
ATOM 1579 N N . LYS A 1 206 ? -16.775 -5.304 2.202 1.00 98.19 206 LYS A N 1
ATOM 1580 C CA . LYS A 1 206 ? -16.284 -5.011 0.851 1.00 98.19 206 LYS A CA 1
ATOM 1581 C C . LYS A 1 206 ? -14.762 -4.946 0.817 1.00 98.19 206 LYS A C 1
ATOM 1583 O O . LYS A 1 206 ? -14.110 -4.669 1.823 1.00 98.19 206 LYS A O 1
ATOM 1588 N N . ARG A 1 207 ? -14.198 -5.118 -0.381 1.00 98.12 207 ARG A N 1
ATOM 1589 C CA . ARG A 1 207 ? -12.764 -4.918 -0.614 1.00 98.12 207 ARG A CA 1
ATOM 1590 C C . ARG A 1 207 ? -12.405 -3.437 -0.490 1.00 98.12 207 ARG A C 1
ATOM 1592 O O . ARG A 1 207 ? -13.044 -2.593 -1.119 1.00 98.12 207 ARG A O 1
ATOM 1599 N N . LEU A 1 208 ? -11.374 -3.139 0.286 1.00 98.62 208 LEU A N 1
ATOM 1600 C CA . LEU A 1 208 ? -10.751 -1.828 0.392 1.00 98.62 208 LEU A CA 1
ATOM 1601 C C . LEU A 1 208 ? -9.556 -1.761 -0.562 1.00 98.62 208 LEU A C 1
ATOM 1603 O O . LEU A 1 208 ? -8.590 -2.502 -0.382 1.00 98.62 208 LEU A O 1
ATOM 1607 N N . LEU A 1 209 ? -9.603 -0.853 -1.532 1.00 98.69 209 LEU A N 1
ATOM 1608 C CA . LEU A 1 209 ? -8.451 -0.480 -2.343 1.00 98.69 209 LEU A CA 1
ATOM 1609 C C . LEU A 1 209 ? -7.705 0.675 -1.669 1.00 98.69 209 LEU A C 1
ATOM 1611 O O . LEU A 1 209 ? -8.238 1.780 -1.567 1.00 98.69 209 LEU A O 1
ATOM 1615 N N . VAL A 1 210 ? -6.475 0.422 -1.238 1.00 98.56 210 VAL A N 1
ATOM 1616 C CA . VAL A 1 210 ? -5.520 1.435 -0.785 1.00 98.56 210 VAL A CA 1
ATOM 1617 C C . VAL A 1 210 ? -4.785 1.963 -2.008 1.00 98.56 210 VAL A C 1
ATOM 1619 O O . VAL A 1 210 ? -3.896 1.292 -2.535 1.00 98.56 210 VAL A O 1
ATOM 1622 N N . ASP A 1 211 ? -5.170 3.147 -2.468 1.00 98.56 211 ASP A N 1
ATOM 1623 C CA . ASP A 1 211 ? -4.575 3.749 -3.652 1.00 98.56 211 ASP A CA 1
ATOM 1624 C C . ASP A 1 211 ? -3.364 4.618 -3.297 1.00 98.56 211 ASP A C 1
ATOM 1626 O O . ASP A 1 211 ? -3.494 5.643 -2.618 1.00 98.56 211 ASP A O 1
ATOM 1630 N N . LEU A 1 212 ? -2.183 4.192 -3.752 1.00 98.25 212 LEU A N 1
ATOM 1631 C CA . LEU A 1 212 ? -0.912 4.889 -3.560 1.00 98.25 212 LEU A CA 1
ATOM 1632 C C . LEU A 1 212 ? -0.586 5.878 -4.691 1.00 98.25 212 LEU A C 1
ATOM 1634 O O . LEU A 1 212 ? 0.257 6.754 -4.494 1.00 98.25 212 LEU A O 1
ATOM 1638 N N . GLY A 1 213 ? -1.212 5.745 -5.865 1.00 96.75 213 GLY A N 1
ATOM 1639 C CA . GLY A 1 213 ? -0.887 6.542 -7.051 1.00 96.75 213 GLY A CA 1
ATOM 1640 C C . GLY A 1 213 ? 0.608 6.524 -7.421 1.00 96.75 213 GLY A C 1
ATOM 1641 O O . GLY A 1 213 ? 1.263 5.480 -7.382 1.00 96.75 213 GLY A O 1
ATOM 1642 N N . ALA A 1 214 ? 1.143 7.695 -7.796 1.00 97.38 214 ALA A N 1
ATOM 1643 C CA . ALA A 1 214 ? 2.571 7.914 -8.084 1.00 97.38 214 ALA A CA 1
ATOM 1644 C C . ALA A 1 214 ? 3.397 8.235 -6.825 1.00 97.38 214 ALA A C 1
ATOM 1646 O O . ALA A 1 214 ? 4.597 7.971 -6.758 1.00 97.38 214 ALA A O 1
ATOM 1647 N N . ASP A 1 215 ? 2.759 8.850 -5.829 1.00 97.19 215 ASP A N 1
ATOM 1648 C CA . ASP A 1 215 ? 3.412 9.402 -4.650 1.00 97.19 215 ASP A CA 1
ATOM 1649 C C . ASP A 1 215 ? 3.144 8.499 -3.446 1.00 97.19 215 ASP A C 1
ATOM 1651 O O . ASP A 1 215 ? 2.132 8.621 -2.760 1.00 97.19 215 ASP A O 1
ATOM 1655 N N . VAL A 1 216 ? 4.074 7.591 -3.151 1.00 97.44 216 VAL A N 1
ATOM 1656 C CA . VAL A 1 216 ? 3.896 6.650 -2.038 1.00 97.44 216 VAL A CA 1
ATOM 1657 C C . VAL A 1 216 ? 4.208 7.319 -0.707 1.00 97.44 216 VAL A C 1
ATOM 1659 O O . VAL A 1 216 ? 5.342 7.760 -0.469 1.00 97.44 216 VAL A O 1
ATOM 1662 N N . ALA A 1 217 ? 3.214 7.345 0.179 1.00 97.62 217 ALA A N 1
ATOM 1663 C CA . ALA A 1 217 ? 3.366 7.853 1.533 1.00 97.62 217 ALA A CA 1
ATOM 1664 C C . ALA A 1 217 ? 4.264 6.947 2.397 1.00 97.62 217 ALA A C 1
ATOM 1666 O O . ALA A 1 217 ? 4.416 5.751 2.155 1.00 97.62 217 ALA A O 1
ATOM 1667 N N . GLU A 1 218 ? 4.868 7.508 3.441 1.00 97.75 218 GLU A N 1
ATOM 1668 C CA . GLU A 1 218 ? 5.731 6.766 4.366 1.00 97.75 218 GLU A CA 1
ATOM 1669 C C . GLU A 1 218 ? 4.902 5.977 5.400 1.00 97.75 218 GLU A C 1
ATOM 1671 O O . GLU A 1 218 ? 4.766 6.373 6.565 1.00 97.75 218 GLU A O 1
ATOM 1676 N N . PHE A 1 219 ? 4.323 4.847 4.982 1.00 97.75 219 PHE A N 1
ATOM 1677 C CA . PHE A 1 219 ? 3.443 4.064 5.851 1.00 97.75 219 PHE A CA 1
ATOM 1678 C C . PHE A 1 219 ? 4.160 3.485 7.065 1.00 97.75 219 PHE A C 1
ATOM 1680 O O . PHE A 1 219 ? 3.632 3.549 8.173 1.00 97.75 219 PHE A O 1
ATOM 1687 N N . LYS A 1 220 ? 5.376 2.978 6.881 1.00 96.31 220 LYS A N 1
ATOM 1688 C CA . LYS A 1 220 ? 6.162 2.324 7.930 1.00 96.31 220 LYS A CA 1
ATOM 1689 C C . LYS A 1 220 ? 6.597 3.277 9.046 1.00 96.31 220 LYS A C 1
ATOM 1691 O O . LYS A 1 220 ? 6.540 2.912 10.216 1.00 96.31 220 LYS A O 1
ATOM 1696 N N . THR A 1 221 ? 7.027 4.488 8.696 1.00 97.12 221 THR A N 1
ATOM 1697 C CA . THR A 1 221 ? 7.663 5.427 9.636 1.00 97.12 221 THR A CA 1
ATOM 1698 C C . THR A 1 221 ? 6.725 6.528 10.127 1.00 97.12 221 THR A C 1
ATOM 1700 O O . THR A 1 221 ? 6.896 6.984 11.258 1.00 97.12 221 THR A O 1
ATOM 1703 N N . LYS A 1 222 ? 5.738 6.960 9.325 1.00 96.94 222 LYS A N 1
ATOM 1704 C CA . LYS A 1 222 ? 4.889 8.128 9.641 1.00 96.94 222 LYS A CA 1
ATOM 1705 C C . LYS A 1 222 ? 3.411 7.798 9.854 1.00 96.94 222 LYS A C 1
ATOM 1707 O O . LYS A 1 222 ? 2.806 8.363 10.764 1.00 96.94 222 LYS A O 1
ATOM 1712 N N . ILE A 1 223 ? 2.827 6.891 9.068 1.00 97.25 223 ILE A N 1
ATOM 1713 C CA . ILE A 1 223 ? 1.365 6.661 9.090 1.00 97.25 223 ILE A CA 1
ATOM 1714 C C . ILE A 1 223 ? 0.964 5.510 10.011 1.00 97.25 223 ILE A C 1
ATOM 1716 O O . ILE A 1 223 ? 0.048 5.672 10.810 1.00 97.25 223 ILE A O 1
ATOM 1720 N N . CYS A 1 224 ? 1.650 4.368 9.964 1.00 96.69 224 CYS A N 1
ATOM 1721 C CA . CYS A 1 224 ? 1.322 3.173 10.751 1.00 96.69 224 CYS A CA 1
ATOM 1722 C C . CYS A 1 224 ? 2.093 3.130 12.081 1.00 96.69 224 CYS A C 1
ATOM 1724 O O . CYS A 1 224 ? 2.640 2.099 12.473 1.00 96.69 224 CYS A O 1
ATOM 1726 N N . THR A 1 225 ? 2.184 4.269 12.770 1.00 96.75 225 THR A N 1
ATOM 1727 C CA . THR A 1 225 ? 2.909 4.380 14.042 1.00 96.75 225 THR A CA 1
ATOM 1728 C C . THR A 1 225 ? 2.022 4.022 15.231 1.00 96.75 225 THR A C 1
ATOM 1730 O O . THR A 1 225 ? 0.794 4.008 15.151 1.00 96.75 225 THR A O 1
ATOM 1733 N N . MET A 1 226 ? 2.630 3.825 16.402 1.00 94.88 226 MET A N 1
ATOM 1734 C CA . MET A 1 226 ? 1.887 3.584 17.645 1.00 94.88 226 MET A CA 1
ATOM 1735 C C . MET A 1 226 ? 0.924 4.719 18.021 1.00 94.88 226 MET A C 1
ATOM 1737 O O . MET A 1 226 ? -0.067 4.457 18.700 1.00 94.88 226 MET A O 1
ATOM 1741 N N . LYS A 1 227 ? 1.201 5.954 17.579 1.00 96.62 227 LYS A N 1
ATOM 1742 C CA . LYS A 1 227 ? 0.368 7.136 17.851 1.00 96.62 227 LYS A CA 1
ATOM 1743 C C . LYS A 1 227 ? -0.869 7.219 16.959 1.00 96.62 227 LYS A C 1
ATOM 1745 O O . LYS A 1 227 ? -1.818 7.888 17.332 1.00 96.62 227 LYS A O 1
ATOM 1750 N N . THR A 1 228 ? -0.825 6.581 15.795 1.00 96.38 228 THR A N 1
ATOM 1751 C CA . THR A 1 228 ? -1.841 6.682 14.739 1.00 96.38 228 THR A CA 1
ATOM 1752 C C . THR A 1 228 ? -2.512 5.344 14.439 1.00 96.38 228 THR A C 1
ATOM 1754 O O . THR A 1 228 ? -3.323 5.257 13.521 1.00 96.38 228 THR A O 1
ATOM 1757 N N . ARG A 1 229 ? -2.203 4.292 15.210 1.00 95.88 229 ARG A N 1
ATOM 1758 C CA . ARG A 1 229 ? -2.741 2.929 15.043 1.00 95.88 229 ARG A CA 1
ATOM 1759 C C . ARG A 1 229 ? -4.264 2.825 15.188 1.00 95.88 229 ARG A C 1
ATOM 1761 O O . ARG A 1 229 ? -4.843 1.833 14.768 1.00 95.88 229 ARG A O 1
ATOM 1768 N N . ASP A 1 230 ? -4.879 3.804 15.841 1.00 96.38 230 ASP A N 1
ATOM 1769 C CA . ASP A 1 230 ? -6.325 3.986 15.996 1.00 96.38 230 ASP A CA 1
ATOM 1770 C C . ASP A 1 230 ? -6.975 4.596 14.745 1.00 96.38 230 ASP A C 1
ATOM 1772 O O . ASP A 1 230 ? -8.173 4.480 14.547 1.00 96.38 230 ASP A O 1
ATOM 1776 N N . LYS A 1 231 ? -6.197 5.223 13.862 1.00 96.31 231 LYS A N 1
ATOM 1777 C CA . LYS A 1 231 ? -6.689 5.730 12.574 1.00 96.31 231 LYS A CA 1
ATOM 1778 C C . LYS A 1 231 ? -6.268 4.832 11.414 1.00 96.31 231 LYS A C 1
ATOM 1780 O O . LYS A 1 231 ? -7.065 4.572 10.518 1.00 96.31 231 LYS A O 1
ATOM 1785 N N . PHE A 1 232 ? -5.022 4.362 11.443 1.00 96.94 232 PHE A N 1
ATOM 1786 C CA . PHE A 1 232 ? -4.396 3.600 10.368 1.00 96.94 232 PHE A CA 1
ATOM 1787 C C . PHE A 1 232 ? -3.472 2.508 10.949 1.00 96.94 232 PHE A C 1
ATOM 1789 O O . PHE A 1 232 ? -2.295 2.759 11.228 1.00 96.94 232 PHE A O 1
ATOM 1796 N N . PRO A 1 233 ? -3.984 1.291 11.194 1.00 96.75 233 PRO A N 1
ATOM 1797 C CA . PRO A 1 233 ? -3.188 0.198 11.751 1.00 96.75 233 PRO A CA 1
ATOM 1798 C C . PRO A 1 233 ? -2.220 -0.392 10.714 1.00 96.75 233 PRO A C 1
ATOM 1800 O O . PRO A 1 233 ? -2.588 -0.588 9.557 1.00 96.75 233 PRO A O 1
ATOM 1803 N N . SER A 1 234 ? -1.013 -0.789 11.135 1.00 97.00 234 SER A N 1
ATOM 1804 C CA . SER A 1 234 ? -0.078 -1.522 10.260 1.00 97.00 234 SER A CA 1
ATOM 1805 C C . SER A 1 234 ? -0.649 -2.860 9.787 1.00 97.00 234 SER A C 1
ATOM 1807 O O . SER A 1 234 ? -0.330 -3.312 8.693 1.00 97.00 234 SER A O 1
ATOM 1809 N N . GLN A 1 235 ? -1.547 -3.456 10.579 1.00 97.06 235 GLN A N 1
ATOM 1810 C CA . GLN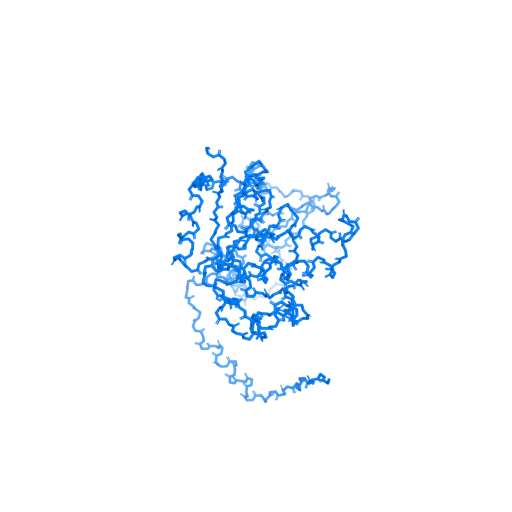 A 1 235 ? -2.242 -4.703 10.262 1.00 97.06 235 GLN A CA 1
ATOM 1811 C C . GLN A 1 235 ? -3.078 -4.615 8.981 1.00 97.06 235 GLN A C 1
ATOM 1813 O O . GLN A 1 235 ? -3.435 -5.662 8.448 1.00 97.06 235 GLN A O 1
ATOM 1818 N N . LEU A 1 236 ? -3.376 -3.407 8.481 1.00 97.19 236 LEU A N 1
ATOM 1819 C CA . LEU A 1 236 ? -4.018 -3.216 7.178 1.00 97.19 236 LEU A CA 1
ATOM 1820 C C . LEU A 1 236 ? -3.181 -3.817 6.039 1.00 97.19 236 LEU A C 1
ATOM 1822 O O . LEU A 1 236 ? -3.737 -4.298 5.061 1.00 97.19 236 LEU A O 1
ATOM 1826 N N . PHE A 1 237 ? -1.858 -3.865 6.208 1.00 97.31 237 PHE A N 1
ATOM 1827 C CA . PHE A 1 237 ? -0.918 -4.474 5.268 1.00 97.31 237 PHE A CA 1
ATOM 1828 C C . PHE A 1 237 ? -0.570 -5.931 5.613 1.00 97.31 237 PHE A C 1
ATOM 1830 O O . PHE A 1 237 ? 0.373 -6.495 5.064 1.00 97.31 237 PHE A O 1
ATOM 1837 N N . THR A 1 238 ? -1.355 -6.589 6.473 1.00 96.50 238 THR A N 1
ATOM 1838 C CA . THR A 1 238 ? -1.233 -8.030 6.717 1.00 96.50 238 THR A CA 1
ATOM 1839 C C . THR A 1 238 ? -2.561 -8.743 6.458 1.00 96.50 238 THR A C 1
ATOM 1841 O O . THR A 1 238 ? -3.588 -8.413 7.054 1.00 96.50 238 THR A O 1
ATOM 1844 N N . PHE A 1 239 ? -2.537 -9.777 5.613 1.00 95.56 239 PHE A N 1
ATOM 1845 C CA . PHE A 1 239 ? -3.735 -10.514 5.207 1.00 95.56 239 PHE A CA 1
ATOM 1846 C C . PHE A 1 239 ? -4.577 -10.982 6.409 1.00 95.56 239 PHE A C 1
ATOM 1848 O O . PHE A 1 239 ? -4.073 -11.620 7.337 1.00 95.56 239 PHE A O 1
ATOM 1855 N N . GLY A 1 240 ? -5.863 -10.616 6.408 1.00 92.38 240 GLY A N 1
ATOM 1856 C CA . GLY A 1 240 ? -6.851 -11.008 7.420 1.00 92.38 240 GLY A CA 1
ATOM 1857 C C . GLY A 1 240 ? -6.639 -10.450 8.835 1.00 92.38 240 GLY A C 1
ATOM 1858 O O . GLY A 1 240 ? -7.464 -10.707 9.711 1.00 92.38 240 GLY A O 1
ATOM 1859 N N . ARG A 1 241 ? -5.574 -9.683 9.115 1.00 93.25 241 ARG A N 1
ATOM 1860 C CA . ARG A 1 241 ? -5.235 -9.295 10.500 1.00 93.25 241 ARG A CA 1
ATOM 1861 C C . ARG A 1 241 ? -6.117 -8.198 11.082 1.00 93.25 241 ARG A C 1
ATOM 1863 O O . ARG A 1 241 ? -6.350 -8.225 12.289 1.00 93.25 241 ARG A O 1
ATOM 1870 N N . VAL A 1 242 ? -6.597 -7.253 10.270 1.00 92.25 242 VAL A N 1
ATOM 1871 C CA . VAL A 1 242 ? -7.499 -6.192 10.758 1.00 92.25 242 VAL A CA 1
ATOM 1872 C C . VAL A 1 242 ? -8.831 -6.788 11.200 1.00 92.25 242 VAL A C 1
ATOM 1874 O O . VAL A 1 242 ? -9.218 -6.606 12.349 1.00 92.25 242 VAL A O 1
ATOM 1877 N N . ALA A 1 243 ? -9.490 -7.556 10.328 1.00 91.88 243 ALA A N 1
ATOM 1878 C CA . ALA A 1 243 ? -10.766 -8.201 10.637 1.00 91.88 243 ALA A CA 1
ATOM 1879 C C . ALA A 1 243 ? -10.627 -9.333 11.669 1.00 91.88 243 ALA A C 1
ATOM 1881 O O . ALA A 1 243 ? -11.506 -9.520 12.505 1.00 91.88 243 ALA A O 1
ATOM 1882 N N . GLY A 1 244 ? -9.502 -10.055 11.666 1.00 92.69 244 GLY A N 1
ATOM 1883 C CA . GLY A 1 244 ? -9.260 -11.175 12.577 1.00 92.69 244 GLY A CA 1
ATOM 1884 C C . GLY A 1 244 ? -8.902 -10.784 14.014 1.00 92.69 244 GLY A C 1
ATOM 1885 O O . GLY A 1 244 ? -8.791 -11.663 14.867 1.00 92.69 244 GLY A O 1
ATOM 1886 N N . SER A 1 245 ? -8.694 -9.496 14.312 1.00 95.75 245 SER A N 1
ATOM 1887 C CA . SER A 1 245 ? -8.304 -9.037 15.649 1.00 95.75 245 SER A CA 1
ATOM 1888 C C . SER A 1 245 ? -9.260 -7.980 16.185 1.00 95.75 245 SER A C 1
ATOM 1890 O O . SER A 1 245 ? -9.156 -6.796 15.860 1.00 95.75 245 SER A O 1
ATOM 1892 N N . ARG A 1 246 ? -10.133 -8.404 17.105 1.00 95.38 246 ARG A N 1
ATOM 1893 C CA . ARG A 1 246 ? -11.083 -7.531 17.810 1.00 95.38 246 ARG A CA 1
ATOM 1894 C C . ARG A 1 246 ? -10.442 -6.294 18.420 1.00 95.38 246 ARG A C 1
ATOM 1896 O O . ARG A 1 246 ? -10.926 -5.186 18.226 1.00 95.38 246 ARG A O 1
ATOM 1903 N N . MET A 1 247 ? -9.291 -6.472 19.059 1.00 95.50 247 MET A N 1
ATOM 1904 C CA . MET A 1 247 ? -8.539 -5.369 19.658 1.00 95.50 247 MET A CA 1
ATOM 1905 C C . MET A 1 247 ? -8.038 -4.335 18.645 1.00 95.50 247 MET A C 1
ATOM 1907 O O . MET A 1 247 ? -7.743 -3.206 19.038 1.00 95.50 247 MET A O 1
ATOM 1911 N N . VAL A 1 248 ? -7.846 -4.725 17.381 1.00 94.81 248 VAL A N 1
ATOM 1912 C CA . VAL A 1 248 ? -7.381 -3.820 16.326 1.00 94.81 248 VAL A CA 1
ATOM 1913 C C . VAL A 1 248 ? -8.566 -3.038 15.790 1.00 94.81 248 VAL A C 1
ATOM 1915 O O . VAL A 1 248 ? -8.553 -1.816 15.903 1.00 94.81 248 VAL A O 1
ATOM 1918 N N . TYR A 1 249 ? -9.606 -3.708 15.280 1.00 95.19 249 TYR A N 1
ATOM 1919 C CA . TYR A 1 249 ? -10.720 -2.982 14.672 1.00 95.19 249 TYR A CA 1
ATOM 1920 C C . TYR A 1 249 ? -11.491 -2.135 15.693 1.00 95.19 249 TYR A C 1
ATOM 1922 O O . TYR A 1 249 ? -11.844 -1.007 15.369 1.00 95.19 249 TYR A O 1
ATOM 1930 N N . GLU A 1 250 ? -11.667 -2.570 16.948 1.00 96.75 250 GLU A N 1
ATOM 1931 C CA . GLU A 1 250 ? -12.354 -1.756 17.969 1.00 96.75 250 GLU A CA 1
ATOM 1932 C C . GLU A 1 250 ? -11.659 -0.420 18.258 1.00 96.75 250 GLU A C 1
ATOM 1934 O O . GLU A 1 250 ? -12.327 0.520 18.677 1.00 96.75 250 GLU A O 1
ATOM 1939 N N . LYS A 1 251 ? -10.347 -0.305 18.006 1.00 97.19 251 LYS A N 1
ATOM 1940 C CA . LYS A 1 251 ? -9.618 0.968 18.136 1.00 97.19 251 LYS A CA 1
ATOM 1941 C C . LYS A 1 251 ? -9.845 1.915 16.962 1.00 97.19 251 LYS A C 1
ATOM 1943 O O . LYS A 1 251 ? -9.614 3.105 17.120 1.00 97.19 251 LYS A O 1
ATOM 1948 N N . ILE A 1 252 ? -10.247 1.385 15.806 1.00 97.31 252 ILE A N 1
ATOM 1949 C CA . ILE A 1 252 ? -10.489 2.155 14.579 1.00 97.31 252 ILE A CA 1
ATOM 1950 C C . ILE A 1 252 ? -11.898 2.744 14.572 1.00 97.31 252 ILE A C 1
ATOM 1952 O O . ILE A 1 252 ? -12.121 3.846 14.065 1.00 97.31 252 ILE A O 1
ATOM 1956 N N . TYR A 1 253 ? -12.855 2.006 15.134 1.00 98.06 253 TYR A N 1
ATOM 1957 C CA . TYR A 1 253 ? -14.233 2.456 15.282 1.00 98.06 253 TYR A CA 1
ATOM 1958 C C . TYR A 1 253 ? -14.337 3.576 16.313 1.00 98.06 253 TYR A C 1
ATOM 1960 O O . TYR A 1 253 ? -13.913 3.421 17.459 1.00 98.06 253 TYR A O 1
ATOM 1968 N N . LYS A 1 254 ? -14.990 4.671 15.926 1.00 98.06 254 LYS A N 1
ATOM 1969 C CA . LYS A 1 254 ? -15.512 5.651 16.877 1.00 98.06 254 LYS A CA 1
ATOM 1970 C C . LYS A 1 254 ? -16.934 5.287 17.270 1.00 98.06 254 LYS A C 1
ATOM 1972 O O . LYS A 1 254 ? -17.562 4.427 16.652 1.00 98.06 254 LYS A O 1
ATOM 1977 N N . ASP A 1 255 ? -17.448 5.939 18.305 1.00 97.81 255 ASP A N 1
ATOM 1978 C CA . ASP A 1 255 ? -18.803 5.676 18.782 1.00 97.81 255 ASP A CA 1
ATOM 1979 C C . ASP A 1 255 ? -19.858 5.983 17.710 1.00 97.81 255 ASP A C 1
ATOM 1981 O O . ASP A 1 255 ? -20.815 5.220 17.587 1.00 97.81 255 ASP A O 1
ATOM 1985 N N . GLU A 1 256 ? -19.643 7.000 16.864 1.00 97.69 256 GLU A N 1
ATOM 1986 C CA . GLU A 1 256 ? -20.536 7.302 15.735 1.00 97.69 256 GLU A CA 1
ATOM 1987 C C . GLU A 1 256 ? -20.555 6.235 14.625 1.00 97.69 256 GLU A C 1
ATOM 1989 O O . GLU A 1 256 ? -21.497 6.184 13.835 1.00 97.69 256 GLU A O 1
ATOM 1994 N N . ASP A 1 257 ? -19.538 5.373 14.548 1.00 97.69 257 ASP A N 1
ATOM 1995 C CA . ASP A 1 257 ? -19.443 4.358 13.497 1.00 97.69 257 ASP A CA 1
ATOM 1996 C C . ASP A 1 257 ? -20.139 3.040 13.873 1.00 97.69 257 ASP A C 1
ATOM 1998 O O . ASP A 1 257 ? -20.451 2.226 12.991 1.00 97.69 257 ASP A O 1
ATOM 2002 N N . LYS A 1 258 ? -20.354 2.816 15.176 1.00 97.88 258 LYS A N 1
ATOM 2003 C CA . LYS A 1 258 ? -20.874 1.567 15.745 1.00 97.88 258 LYS A CA 1
ATOM 2004 C C . LYS A 1 258 ? -22.352 1.369 15.405 1.00 97.88 258 LYS A C 1
ATOM 2006 O O . LYS A 1 258 ? -23.170 2.275 15.539 1.00 97.88 258 LYS A O 1
ATOM 2011 N N . GLU A 1 259 ? -22.720 0.147 15.032 1.00 96.44 259 GLU A N 1
ATOM 2012 C CA . GLU A 1 259 ? -24.109 -0.244 14.767 1.00 96.44 259 GLU A CA 1
ATOM 2013 C C . GLU A 1 259 ? -24.690 -0.858 16.043 1.00 96.44 259 GLU A C 1
ATOM 2015 O O . GLU A 1 259 ? -24.240 -1.907 16.499 1.00 96.44 259 GLU A O 1
ATOM 2020 N N . GLY A 1 260 ? -25.630 -0.162 16.692 1.00 96.38 260 GLY A N 1
ATOM 2021 C CA . GLY A 1 260 ? -26.180 -0.612 17.978 1.00 96.38 260 GLY A CA 1
ATOM 2022 C C . GLY A 1 260 ? -25.132 -0.706 19.098 1.00 96.38 260 GLY A C 1
ATOM 2023 O O . GLY A 1 260 ? -25.237 -1.562 19.971 1.00 96.38 260 GLY A O 1
ATOM 2024 N N . GLY A 1 261 ? -24.091 0.136 19.054 1.00 96.56 261 GLY A N 1
ATOM 2025 C CA . GLY A 1 261 ? -22.991 0.123 20.026 1.00 96.56 261 GLY A CA 1
ATOM 2026 C C . GLY A 1 261 ? -21.940 -0.970 19.796 1.00 96.56 261 GLY A C 1
ATOM 2027 O O . GLY A 1 261 ? -21.014 -1.091 20.597 1.00 96.56 261 GLY A O 1
ATOM 2028 N N . GLN A 1 262 ? -22.038 -1.741 18.707 1.00 96.75 262 GLN A N 1
ATOM 2029 C CA . GLN A 1 262 ? -21.068 -2.774 18.344 1.00 96.75 262 GLN A CA 1
ATOM 2030 C C . GLN A 1 262 ? -20.285 -2.404 17.077 1.00 96.75 262 GLN A C 1
ATOM 2032 O O . GLN A 1 262 ? -20.791 -1.745 16.167 1.00 96.75 262 GLN A O 1
ATOM 2037 N N . CYS A 1 263 ? -19.026 -2.837 17.017 1.00 97.19 263 CYS A N 1
ATOM 2038 C CA . CYS A 1 263 ? -18.185 -2.698 15.831 1.00 97.19 263 CYS A CA 1
ATOM 2039 C C . CYS A 1 263 ? -18.517 -3.832 14.852 1.00 97.19 263 CYS A C 1
ATOM 2041 O O . CYS A 1 263 ? -18.154 -4.982 15.100 1.00 97.19 263 CYS A O 1
ATOM 2043 N N . GLY A 1 264 ? -19.220 -3.517 13.764 1.00 95.25 264 GLY A N 1
ATOM 2044 C CA . GLY A 1 264 ? -19.590 -4.497 12.743 1.00 95.25 264 GLY A CA 1
ATOM 2045 C C . GLY A 1 264 ? -18.436 -4.775 11.782 1.00 95.25 264 GLY A C 1
ATOM 2046 O O . GLY A 1 264 ? -17.961 -3.870 11.107 1.00 95.25 264 GLY A O 1
ATOM 2047 N N . VAL A 1 265 ? -17.982 -6.021 11.687 1.00 97.31 265 VAL A N 1
ATOM 2048 C CA . VAL A 1 265 ? -17.059 -6.455 10.629 1.00 97.31 265 VAL A CA 1
ATOM 2049 C C . VAL A 1 265 ? -17.755 -7.578 9.882 1.00 97.31 265 VAL A C 1
ATOM 2051 O O . VAL A 1 265 ? -17.949 -8.655 10.443 1.00 97.31 265 VAL A O 1
ATOM 2054 N N . ARG A 1 266 ? -18.209 -7.303 8.657 1.00 97.62 266 ARG A N 1
ATOM 2055 C CA . ARG A 1 266 ? -18.872 -8.308 7.821 1.00 97.62 266 ARG A CA 1
ATOM 2056 C C . ARG A 1 266 ? -17.835 -9.151 7.084 1.00 97.62 266 ARG A C 1
ATOM 2058 O O . ARG A 1 266 ? -16.747 -8.674 6.748 1.00 97.62 266 ARG A O 1
ATOM 2065 N N . ASP A 1 267 ? -18.206 -10.394 6.805 1.00 96.50 267 ASP A N 1
ATOM 2066 C CA . ASP A 1 267 ? -17.412 -11.285 5.966 1.00 96.50 267 ASP A CA 1
ATOM 2067 C C . ASP A 1 267 ? -17.217 -10.673 4.571 1.00 96.50 267 ASP A C 1
ATOM 2069 O O . ASP A 1 267 ? -18.109 -10.014 4.038 1.00 96.50 267 ASP A O 1
ATOM 2073 N N . GLY A 1 268 ? -16.036 -10.881 3.986 1.00 95.44 268 GLY A N 1
ATOM 2074 C CA . GLY A 1 268 ? -15.667 -10.336 2.673 1.00 95.44 268 GLY A CA 1
ATOM 2075 C C . GLY A 1 268 ? -14.802 -9.073 2.713 1.00 95.44 268 GLY A C 1
ATOM 2076 O O . GLY A 1 268 ? -14.297 -8.655 1.671 1.00 95.44 268 GLY A O 1
ATOM 2077 N N . PHE A 1 269 ? -14.567 -8.487 3.894 1.00 97.69 269 PHE A N 1
ATOM 2078 C CA . PHE A 1 269 ? -13.579 -7.416 4.023 1.00 97.69 269 PHE A CA 1
ATOM 2079 C C . PHE A 1 269 ? -12.170 -7.919 3.684 1.00 97.69 269 PHE A C 1
ATOM 2081 O O . PHE A 1 269 ? -11.625 -8.807 4.342 1.00 97.69 269 PHE A O 1
ATOM 2088 N N . GLU A 1 270 ? -11.562 -7.294 2.682 1.00 97.31 270 GLU A N 1
ATOM 2089 C CA . GLU A 1 270 ? -10.220 -7.603 2.193 1.00 97.31 270 GLU A CA 1
ATOM 2090 C C . GLU A 1 270 ? -9.499 -6.306 1.846 1.00 97.31 270 GLU A C 1
ATOM 2092 O O . GLU A 1 270 ? -10.127 -5.320 1.468 1.00 97.31 270 GLU A O 1
ATOM 2097 N N . THR A 1 271 ? -8.174 -6.298 1.959 1.00 98.19 271 THR A N 1
ATOM 2098 C CA . THR A 1 271 ? -7.350 -5.154 1.558 1.00 98.19 271 THR A CA 1
ATOM 2099 C C . THR A 1 271 ? -6.608 -5.482 0.272 1.00 98.19 271 THR A C 1
ATOM 2101 O O . THR A 1 271 ? -6.027 -6.557 0.141 1.00 98.19 271 THR A O 1
ATOM 2104 N N . VAL A 1 272 ? -6.632 -4.539 -0.662 1.00 98.44 272 VAL A N 1
ATOM 2105 C CA . VAL A 1 272 ? -5.897 -4.547 -1.926 1.00 98.44 272 VAL A CA 1
ATOM 2106 C C . VAL A 1 272 ? -5.113 -3.244 -1.993 1.00 98.44 272 VAL A C 1
ATOM 2108 O O . VAL A 1 272 ? -5.624 -2.206 -1.579 1.00 98.44 272 VAL A O 1
ATOM 2111 N N . VAL A 1 273 ? -3.888 -3.270 -2.502 1.00 98.56 273 VAL A N 1
ATOM 2112 C CA . VAL A 1 273 ? -3.070 -2.060 -2.671 1.00 98.56 273 VAL A CA 1
ATOM 2113 C C . VAL A 1 273 ? -2.882 -1.814 -4.162 1.00 98.56 273 VAL A C 1
ATOM 2115 O O . VAL A 1 273 ? -2.603 -2.765 -4.885 1.00 98.56 273 VAL A O 1
ATOM 2118 N N . SER A 1 274 ? -3.020 -0.577 -4.638 1.00 98.56 274 SER A N 1
ATOM 2119 C CA . SER A 1 274 ? -2.646 -0.203 -6.010 1.00 98.56 274 SER A CA 1
ATOM 2120 C C . SER A 1 274 ? -1.537 0.829 -6.033 1.00 98.56 274 SER A C 1
ATOM 2122 O O . SER A 1 274 ? -1.491 1.725 -5.193 1.00 98.56 274 SER A O 1
ATOM 2124 N N . VAL A 1 275 ? -0.665 0.715 -7.028 1.00 98.50 275 VAL A N 1
ATOM 2125 C CA . VAL A 1 275 ? 0.421 1.655 -7.290 1.00 98.50 275 VAL A CA 1
ATOM 2126 C C . VAL A 1 275 ? 0.667 1.761 -8.795 1.00 98.50 275 VAL A C 1
ATOM 2128 O O . VAL A 1 275 ? 0.446 0.801 -9.542 1.00 98.50 275 VAL A O 1
ATOM 2131 N N . LEU A 1 276 ? 1.136 2.922 -9.245 1.00 98.06 276 LEU A N 1
ATOM 2132 C CA . LEU A 1 276 ? 1.585 3.089 -10.623 1.00 98.06 276 LEU A CA 1
ATOM 2133 C C . LEU A 1 276 ? 2.899 2.336 -10.886 1.00 98.06 276 LEU A C 1
ATOM 2135 O O . LEU A 1 276 ? 3.783 2.277 -10.032 1.00 98.06 276 LEU A O 1
ATOM 2139 N N . GLU A 1 277 ? 3.044 1.788 -12.094 1.00 96.94 277 GLU A N 1
ATOM 2140 C CA . GLU A 1 277 ? 4.231 1.040 -12.551 1.00 96.94 277 GLU A CA 1
ATOM 2141 C C . GLU A 1 277 ? 5.513 1.895 -12.527 1.00 96.94 277 GLU A C 1
ATOM 2143 O O . GLU A 1 277 ? 6.610 1.361 -12.402 1.00 96.94 277 GLU A O 1
ATOM 2148 N N . SER A 1 278 ? 5.382 3.227 -12.557 1.00 96.31 278 SER A N 1
ATOM 2149 C CA . SER A 1 278 ? 6.496 4.174 -12.425 1.00 96.31 278 SER A CA 1
ATOM 2150 C C . SER A 1 278 ? 7.162 4.170 -11.044 1.00 96.31 278 SER A C 1
ATOM 2152 O O . SER A 1 278 ? 8.266 4.698 -10.898 1.00 96.31 278 SER A O 1
ATOM 2154 N N . VAL A 1 279 ? 6.524 3.588 -10.024 1.00 97.19 279 VAL A N 1
ATOM 2155 C CA . VAL A 1 279 ? 7.083 3.511 -8.674 1.00 97.19 279 VAL A CA 1
ATOM 2156 C C . VAL A 1 279 ? 7.970 2.267 -8.536 1.00 97.19 279 VAL A C 1
ATOM 2158 O O . VAL A 1 279 ? 7.475 1.143 -8.659 1.00 97.19 279 VAL A O 1
ATOM 2161 N N . PRO A 1 280 ? 9.265 2.423 -8.198 1.00 96.62 280 PRO A N 1
ATOM 2162 C CA . PRO A 1 280 ? 10.162 1.285 -8.047 1.00 96.62 280 PRO A CA 1
ATOM 2163 C C . PRO A 1 280 ? 9.796 0.440 -6.819 1.00 96.62 280 PRO A C 1
ATOM 2165 O O . PRO A 1 280 ? 9.505 0.961 -5.739 1.00 96.62 280 PRO A O 1
ATOM 2168 N N . LEU A 1 281 ? 9.880 -0.887 -6.963 1.00 96.25 281 LEU A N 1
ATOM 2169 C CA . LEU A 1 281 ? 9.564 -1.844 -5.891 1.00 96.25 281 LEU A CA 1
ATOM 2170 C C . LEU A 1 281 ? 10.436 -1.650 -4.641 1.00 96.25 281 LEU A C 1
ATOM 2172 O O . LEU A 1 281 ? 9.972 -1.879 -3.527 1.00 96.25 281 LEU A O 1
ATOM 2176 N N . THR A 1 282 ? 11.675 -1.182 -4.805 1.00 96.81 282 THR A N 1
ATOM 2177 C CA . THR A 1 282 ? 12.582 -0.860 -3.692 1.00 96.81 282 THR A CA 1
ATOM 2178 C C . THR A 1 282 ? 12.017 0.251 -2.807 1.00 96.81 282 THR A C 1
ATOM 2180 O O . THR A 1 282 ? 11.984 0.110 -1.586 1.00 96.81 282 THR A O 1
ATOM 2183 N N . ALA A 1 283 ? 11.465 1.310 -3.407 1.00 96.75 283 ALA A N 1
ATOM 2184 C CA . ALA A 1 283 ? 10.818 2.385 -2.658 1.00 96.75 283 ALA A CA 1
ATOM 2185 C C . ALA A 1 283 ? 9.557 1.898 -1.927 1.00 96.75 283 ALA A C 1
ATOM 2187 O O . ALA A 1 283 ? 9.257 2.367 -0.827 1.00 96.75 283 ALA A O 1
ATOM 2188 N N . LEU A 1 284 ? 8.824 0.941 -2.508 1.00 97.69 284 LEU A N 1
ATOM 2189 C CA . LEU A 1 284 ? 7.678 0.314 -1.846 1.00 97.69 284 LEU A CA 1
ATOM 2190 C C . LEU A 1 284 ? 8.102 -0.519 -0.640 1.00 97.69 284 LEU A C 1
ATOM 2192 O O . LEU A 1 284 ? 7.491 -0.395 0.419 1.00 97.69 284 LEU A O 1
ATOM 2196 N N . GLN A 1 285 ? 9.166 -1.307 -0.771 1.00 97.69 285 GLN A N 1
ATOM 2197 C CA . GLN A 1 285 ? 9.692 -2.140 0.310 1.00 97.69 285 GLN A CA 1
ATOM 2198 C C . GLN A 1 285 ? 10.144 -1.315 1.526 1.00 97.69 285 GLN A C 1
ATOM 2200 O O . GLN A 1 285 ? 9.980 -1.742 2.672 1.00 97.69 285 GLN A O 1
ATOM 2205 N N . GLU A 1 286 ? 10.694 -0.122 1.299 1.00 97.62 286 GLU A N 1
ATOM 2206 C CA . GLU A 1 286 ? 11.093 0.788 2.376 1.00 97.62 286 GLU A CA 1
ATOM 2207 C C . GLU A 1 286 ? 9.891 1.437 3.073 1.00 97.62 286 GLU A C 1
ATOM 2209 O O . GLU A 1 286 ? 9.892 1.614 4.298 1.00 97.62 286 GLU A O 1
ATOM 2214 N N . LYS A 1 287 ? 8.858 1.788 2.299 1.00 97.94 287 LYS A N 1
ATOM 2215 C CA . LYS A 1 287 ? 7.728 2.596 2.771 1.00 97.94 287 LYS A CA 1
ATOM 2216 C C . LYS A 1 287 ? 6.553 1.780 3.297 1.00 97.94 287 LYS A C 1
ATOM 2218 O O . LYS A 1 287 ? 5.854 2.277 4.180 1.00 97.94 287 LYS A O 1
ATOM 2223 N N . LEU A 1 288 ? 6.320 0.569 2.794 1.00 97.94 288 LEU A N 1
ATOM 2224 C CA . LEU A 1 288 ? 5.177 -0.268 3.164 1.00 97.94 288 LEU A CA 1
ATOM 2225 C C . LEU A 1 288 ? 5.531 -1.264 4.287 1.00 97.94 288 LEU A C 1
ATOM 2227 O O . LEU A 1 288 ? 6.569 -1.927 4.229 1.00 97.94 288 LEU A O 1
ATOM 2231 N N . PRO A 1 289 ? 4.682 -1.403 5.322 1.00 97.31 289 PRO A N 1
ATOM 2232 C CA . PRO A 1 289 ? 4.775 -2.506 6.275 1.00 97.31 289 PRO A CA 1
ATOM 2233 C C . PRO A 1 289 ? 4.526 -3.853 5.587 1.00 97.31 289 PRO A C 1
ATOM 2235 O O . PRO A 1 289 ? 3.681 -3.932 4.702 1.00 97.31 289 PRO A O 1
ATOM 2238 N N . ASP A 1 290 ? 5.224 -4.906 6.029 1.00 96.38 290 ASP A N 1
ATOM 2239 C CA . ASP A 1 290 ? 4.990 -6.295 5.593 1.00 96.38 290 ASP A CA 1
ATOM 2240 C C . ASP A 1 290 ? 4.969 -6.496 4.058 1.00 96.38 290 ASP A C 1
ATOM 2242 O O . ASP A 1 290 ? 4.239 -7.342 3.540 1.00 96.38 290 ASP A O 1
ATOM 2246 N N . PHE A 1 291 ? 5.765 -5.720 3.312 1.00 97.38 291 PHE A N 1
ATOM 2247 C CA . PHE A 1 291 ? 5.833 -5.796 1.846 1.00 97.38 291 PHE A CA 1
ATOM 2248 C C . PHE A 1 291 ? 6.164 -7.209 1.331 1.00 97.38 291 PHE A C 1
ATOM 2250 O O . PHE A 1 291 ? 5.643 -7.649 0.310 1.00 97.38 291 PHE A O 1
ATOM 2257 N N . ASP A 1 292 ? 6.973 -7.962 2.077 1.00 97.25 292 ASP A N 1
ATOM 2258 C CA . ASP A 1 292 ? 7.329 -9.361 1.815 1.00 97.25 292 ASP A CA 1
ATOM 2259 C C . ASP A 1 292 ? 6.124 -10.323 1.816 1.00 97.25 292 ASP A C 1
ATOM 2261 O O . ASP A 1 292 ? 6.187 -11.411 1.237 1.00 97.25 292 ASP A O 1
ATOM 2265 N N . LYS A 1 293 ? 5.007 -9.918 2.431 1.00 96.88 293 LYS A N 1
ATOM 2266 C CA . LYS A 1 293 ? 3.751 -10.684 2.494 1.00 96.88 293 LYS A CA 1
ATOM 2267 C C . LYS A 1 293 ? 2.753 -10.287 1.404 1.00 96.88 293 LYS A C 1
ATOM 2269 O O . LYS A 1 293 ? 1.617 -10.770 1.414 1.00 96.88 293 LYS A O 1
ATOM 2274 N N . MET A 1 294 ? 3.152 -9.421 0.476 1.00 98.19 294 MET A N 1
ATOM 2275 C CA . MET A 1 294 ? 2.324 -9.011 -0.655 1.00 98.19 294 MET A CA 1
ATOM 2276 C C . MET A 1 294 ? 2.578 -9.893 -1.886 1.00 98.19 294 MET A C 1
ATOM 2278 O O . MET A 1 294 ? 3.653 -10.469 -2.062 1.00 98.19 294 MET A O 1
ATOM 2282 N N . GLU A 1 295 ? 1.567 -10.024 -2.742 1.00 97.62 295 GLU A N 1
ATOM 2283 C CA . GLU A 1 295 ? 1.683 -10.638 -4.067 1.00 97.62 295 GLU A CA 1
ATOM 2284 C C . GLU A 1 295 ? 1.562 -9.546 -5.125 1.00 97.62 295 GLU A C 1
ATOM 2286 O O . GLU A 1 295 ? 0.521 -8.902 -5.241 1.00 97.62 295 GLU A O 1
ATOM 2291 N N . ILE A 1 296 ? 2.639 -9.318 -5.877 1.00 97.81 296 ILE A N 1
ATOM 2292 C CA . ILE A 1 296 ? 2.656 -8.326 -6.953 1.00 97.81 296 ILE A CA 1
ATOM 2293 C C . ILE A 1 296 ? 1.865 -8.880 -8.137 1.00 97.81 296 ILE A C 1
ATOM 2295 O O . ILE A 1 296 ? 2.174 -9.955 -8.652 1.00 97.81 296 ILE A O 1
ATOM 2299 N N . VAL A 1 297 ? 0.866 -8.125 -8.585 1.00 97.81 297 VAL A N 1
ATOM 2300 C CA . VAL A 1 297 ? 0.050 -8.444 -9.757 1.00 97.81 297 VAL A CA 1
ATOM 2301 C C . VAL A 1 297 ? 0.138 -7.270 -10.722 1.00 97.81 297 VAL A C 1
ATOM 2303 O O . VAL A 1 297 ? -0.358 -6.182 -10.436 1.00 97.81 297 VAL A O 1
ATOM 2306 N N . LYS A 1 298 ? 0.767 -7.483 -11.878 1.00 97.56 298 LYS A N 1
ATOM 2307 C CA . LYS A 1 298 ? 0.799 -6.484 -12.951 1.00 97.56 298 LYS A CA 1
ATOM 2308 C C . LYS A 1 298 ? -0.517 -6.532 -13.713 1.00 97.56 298 LYS A C 1
ATOM 2310 O O . LYS A 1 298 ? -0.864 -7.581 -14.247 1.00 97.56 298 LYS A O 1
ATOM 2315 N N . VAL A 1 299 ? -1.241 -5.421 -13.761 1.00 98.00 299 VAL A N 1
ATOM 2316 C CA . VAL A 1 299 ? -2.558 -5.315 -14.400 1.00 98.00 299 VAL A CA 1
ATOM 2317 C C . VAL A 1 299 ? -2.445 -4.467 -15.664 1.00 98.00 299 VAL A C 1
ATOM 2319 O O . VAL A 1 299 ? -1.759 -3.446 -15.662 1.00 98.00 299 VAL A O 1
ATOM 2322 N N . CYS A 1 300 ? -3.133 -4.867 -16.733 1.00 97.31 300 CYS A N 1
ATOM 2323 C CA . CYS A 1 300 ? -3.248 -4.087 -17.965 1.00 97.31 300 CYS A CA 1
ATOM 2324 C C . CYS A 1 300 ? -4.701 -3.970 -18.456 1.00 97.31 300 CYS A C 1
ATOM 2326 O O . CYS A 1 300 ? -5.557 -4.818 -18.179 1.00 97.31 300 CYS A O 1
ATOM 2328 N N . LEU A 1 301 ? -4.972 -2.921 -19.233 1.00 94.81 301 LEU A N 1
ATOM 2329 C CA . LEU A 1 301 ? -6.141 -2.823 -20.107 1.00 94.81 301 LEU A CA 1
ATOM 2330 C C . LEU A 1 301 ? -5.977 -3.820 -21.267 1.00 94.81 301 LEU A C 1
ATOM 2332 O O . LEU A 1 301 ? -5.379 -3.497 -22.290 1.00 94.81 301 LEU A O 1
ATOM 2336 N N . GLY A 1 302 ? -6.420 -5.062 -21.058 1.00 84.38 302 GLY A N 1
ATOM 2337 C CA . GLY A 1 302 ? -6.455 -6.100 -22.097 1.00 84.38 302 GLY A CA 1
ATOM 2338 C C . GLY A 1 302 ? -7.606 -5.959 -23.084 1.00 84.38 302 GLY A C 1
ATOM 2339 O O . GLY A 1 302 ? -8.550 -5.179 -22.816 1.00 84.38 302 GLY A O 1
#

Sequence (302 aa):
MADAEKDKEYTKEELEAVVKGLSGLQVDTNDYSKSLGGSKQMAQNEKEFADMAKMGGKEDGATQQGGVSEKSLKCGKWYKFLNAQGTCFLYIHNITKDITSIRPENYEDEPEEKSAAKEEKKESNEAKVPLKEIEAALEKAKAAGKIPLLQCDEATHEALLTFFKYKGVVMDTRALALGAVKTGIKYDDAMESSRKAIVHAMKEGKRLLVDLGADVAEFKTKICTMKTRDKFPSQLFTFGRVAGSRMVYEKIYKDEDKEGGQCGVRDGFETVVSVLESVPLTALQEKLPDFDKMEIVKVCLG

Foldseek 3Di:
DDPPDPPDDDDPVRVVVVVVVVVPPDDDPPQCVPQPPRDPVSVVVVVVLVVVVVVVPDDDDDPDPDDDDPVQVVPWAWDWDQPPVNPFIWIATPRVRDIDRDDDPPHDPDPPVDDPPPVPPPPPPADAAEPVCVVVVCVVLVVVQFAAEEEEAPVVVVVVVVVCVVQAFEQECVCQQVDCVVPVAHNVRSLQSQLVSLLVRQQVLTEYEDECEAGHHQCPPPQQDPVNLLRPHLCLRGRCRCVVDPVRVVSSDDCVSADVSHRHGDHNYTYHYYYYNNDDVVVVVRRHRPSVRHDYHYYYND

Radius of gyration: 28.49 Å; chains: 1; bounding box: 94×46×57 Å

pLDDT: mean 87.08, std 16.02, range [39.56, 98.69]